Protein AF-A0A391NC69-F1 (afdb_monomer)

Sequence (209 aa):
MIPIVVVLAIPMGILKARRAQKSRLLFTGEEQALLAKAQRAINMENNGLLTPDRDLLEVARCIEDARCDYQIIKSRERFDASFAEFLIPKIQACHVMDWGNVVSYFELSRFLSSQSHCEPPGVQDLVRALQNYIAGYKDENGFYPKNVMLDHNVHMMFAHAGIYRNGSGYFGETQIIPVANIEGGVTWKAVDPAPASKKFDDFDDDIPF

Foldseek 3Di:
DDDDDPPPPPPVVVVVVVVVVVLVVQADPLLVVLLVLLVVLCVLCVVVPDNRDPQSPQLSVLSVVLSVVSVVDVVPDDDPDHSLVSRPVSNVPTPHDDPVCNCVSSVNVVSVVPPPPVPPQQLVSVLVVVLVVQVVCCVVPVDGQQEKEAEQVNVVNCVVVCVVPDVNCSVPNYHYDYDNADPPRDRMDRDDPDPPPPPPDPDDPPDDD

Solvent-accessible surface area (backbone atoms only — not comparable to full-atom values): 12713 Å² total; per-residue (Å²): 139,80,87,82,79,82,78,79,77,75,56,69,66,58,57,52,50,52,50,55,53,55,54,57,73,71,44,55,77,67,54,50,51,42,53,54,50,24,53,48,38,51,46,31,54,76,64,71,82,46,84,53,56,68,48,50,38,54,49,19,51,50,52,53,52,45,51,54,51,51,56,54,45,57,72,76,44,96,62,86,72,52,68,60,73,65,38,52,67,56,54,72,70,51,93,60,87,57,60,68,60,43,36,61,75,62,46,43,59,63,60,63,64,63,48,68,82,74,64,75,72,48,71,68,51,52,51,50,52,51,42,50,48,46,51,50,46,20,74,75,68,76,46,70,52,60,32,29,39,29,29,38,68,61,46,50,51,38,56,74,73,42,56,73,53,85,81,48,57,76,59,62,86,37,42,78,41,71,32,92,74,45,91,88,79,47,65,60,46,71,51,74,77,74,75,74,75,75,73,73,76,84,75,84,78,86,74,90,130

Radius of gyration: 26.71 Å; Cα contacts (8 Å, |Δi|>4): 168; chains: 1; bounding box: 81×80×62 Å

Structure (mmCIF, N/CA/C/O backbone):
data_AF-A0A391NC69-F1
#
_entry.id   AF-A0A391NC69-F1
#
loop_
_atom_site.group_PDB
_atom_site.id
_atom_site.type_symbol
_atom_site.label_atom_id
_atom_site.label_alt_id
_atom_site.label_comp_id
_atom_site.label_asym_id
_atom_site.label_entity_id
_atom_site.label_seq_id
_atom_site.pdbx_PDB_ins_code
_atom_site.Cartn_x
_atom_site.Cartn_y
_atom_site.Cartn_z
_atom_site.occupancy
_atom_site.B_iso_or_equiv
_atom_site.auth_seq_id
_atom_site.auth_comp_id
_atom_site.auth_asym_id
_atom_site.auth_atom_id
_atom_site.pdbx_PDB_model_num
ATOM 1 N N . MET A 1 1 ? -44.327 -8.462 44.147 1.00 37.50 1 MET A N 1
ATOM 2 C CA . MET A 1 1 ? -43.196 -7.877 43.393 1.00 37.50 1 MET A CA 1
ATOM 3 C C . MET A 1 1 ? -43.158 -8.544 42.031 1.00 37.50 1 MET A C 1
ATOM 5 O O . MET A 1 1 ? -42.961 -9.747 41.977 1.00 37.50 1 MET A O 1
ATOM 9 N N . ILE A 1 2 ? -43.436 -7.798 40.963 1.00 35.94 2 ILE A N 1
ATOM 10 C CA . ILE A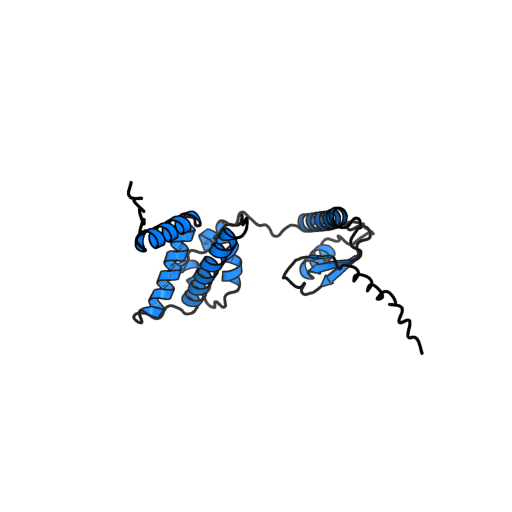 1 2 ? -43.372 -8.289 39.579 1.00 35.94 2 ILE A CA 1
ATOM 11 C C . ILE A 1 2 ? -42.033 -7.796 39.016 1.00 35.94 2 ILE A C 1
ATOM 13 O O . ILE A 1 2 ? -41.785 -6.591 39.099 1.00 35.94 2 ILE A O 1
ATOM 17 N N . PRO A 1 3 ? -41.146 -8.664 38.499 1.00 41.81 3 PRO A N 1
ATOM 18 C CA . PRO A 1 3 ? -39.903 -8.200 37.906 1.00 41.81 3 PRO A CA 1
ATOM 19 C C . PRO A 1 3 ? -40.224 -7.545 36.559 1.00 41.81 3 PRO A C 1
ATOM 21 O O . PRO A 1 3 ? -40.703 -8.192 35.630 1.00 41.81 3 PRO A O 1
ATOM 24 N N . ILE A 1 4 ? -39.990 -6.238 36.465 1.00 40.84 4 ILE A N 1
ATOM 25 C CA . ILE A 1 4 ? -40.085 -5.492 35.210 1.00 40.84 4 ILE A CA 1
ATOM 26 C C . ILE A 1 4 ? -38.813 -5.797 34.415 1.00 40.84 4 ILE A C 1
ATOM 28 O O . ILE A 1 4 ? -37.742 -5.267 34.706 1.00 40.84 4 ILE A O 1
ATOM 32 N N . VAL A 1 5 ? -38.923 -6.673 33.418 1.00 38.62 5 VAL A N 1
ATOM 33 C CA . VAL A 1 5 ? -37.860 -6.916 32.437 1.00 38.62 5 VAL A CA 1
ATOM 34 C C . VAL A 1 5 ? -38.004 -5.871 31.333 1.00 38.62 5 VAL A C 1
ATOM 36 O O . VAL A 1 5 ? -38.876 -5.969 30.472 1.00 38.62 5 VAL A O 1
ATOM 39 N N . VAL A 1 6 ? -37.161 -4.838 31.371 1.00 41.28 6 VAL A N 1
ATOM 40 C CA . VAL A 1 6 ? -37.078 -3.829 30.307 1.00 41.28 6 VAL A CA 1
ATOM 41 C C . VAL A 1 6 ? -36.260 -4.413 29.155 1.00 41.28 6 VAL A C 1
ATOM 43 O O . VAL A 1 6 ? -35.033 -4.335 29.141 1.00 41.28 6 VAL A O 1
ATOM 46 N N . VAL A 1 7 ? -36.934 -5.021 28.179 1.00 41.72 7 VAL A N 1
ATOM 47 C CA . VAL A 1 7 ? -36.307 -5.405 26.907 1.00 41.72 7 VAL A CA 1
ATOM 48 C C . VAL A 1 7 ? -36.123 -4.136 26.072 1.00 41.72 7 VAL A C 1
ATOM 50 O O . VAL A 1 7 ? -37.039 -3.677 25.393 1.00 41.72 7 VAL A O 1
ATOM 53 N N . LEU A 1 8 ? -34.933 -3.537 26.144 1.00 40.88 8 LEU A N 1
ATOM 54 C CA . LEU A 1 8 ? -34.510 -2.451 25.258 1.00 40.88 8 LEU A CA 1
ATOM 55 C C . LEU A 1 8 ? -34.332 -3.006 23.839 1.00 40.88 8 LEU A C 1
ATOM 57 O O . LEU A 1 8 ? -33.251 -3.445 23.449 1.00 40.88 8 LEU A O 1
ATOM 61 N N . ALA A 1 9 ? -35.408 -2.989 23.054 1.00 43.00 9 ALA A N 1
ATOM 62 C CA . ALA A 1 9 ? -35.341 -3.197 21.616 1.00 43.00 9 ALA A CA 1
ATOM 63 C C . ALA A 1 9 ? -34.591 -2.010 20.992 1.00 43.00 9 ALA A C 1
ATOM 65 O O . ALA A 1 9 ? -35.182 -0.975 20.696 1.00 43.00 9 ALA A O 1
ATOM 66 N N . ILE A 1 10 ? -33.268 -2.130 20.841 1.00 44.34 10 ILE A N 1
ATOM 67 C CA . ILE A 1 10 ? -32.466 -1.141 20.117 1.00 44.34 10 ILE A CA 1
ATOM 68 C C . ILE A 1 10 ? -32.931 -1.189 18.655 1.00 44.34 10 ILE A C 1
ATOM 70 O O . ILE A 1 10 ? -32.721 -2.211 17.995 1.00 44.34 10 ILE A O 1
ATOM 74 N N . PRO A 1 11 ? -33.549 -0.124 18.114 1.00 37.91 11 PRO A N 1
ATOM 75 C CA . PRO A 1 11 ? -33.978 -0.109 16.725 1.00 37.91 11 PRO A CA 1
ATOM 76 C C . PRO A 1 11 ? -32.765 -0.360 15.828 1.00 37.91 11 PRO A C 1
ATOM 78 O O . PRO A 1 11 ? -31.729 0.291 15.984 1.00 37.91 11 PRO A O 1
ATOM 81 N N . MET A 1 12 ? -32.882 -1.273 14.861 1.00 42.41 12 MET A N 1
ATOM 82 C CA . MET A 1 12 ? -31.804 -1.617 13.918 1.00 42.41 12 MET A CA 1
ATOM 83 C C . MET A 1 12 ? -31.187 -0.392 13.210 1.00 42.41 12 MET A C 1
ATOM 85 O O . MET A 1 12 ? -30.016 -0.424 12.826 1.00 42.41 12 MET A O 1
ATOM 89 N N . GLY A 1 13 ? -31.932 0.715 13.102 1.00 34.53 13 GLY A N 1
ATOM 90 C CA . GLY A 1 13 ? -31.430 2.005 12.621 1.00 34.53 13 GLY A CA 1
ATOM 91 C C . GLY A 1 13 ? -30.326 2.620 13.494 1.00 34.53 13 GLY A C 1
ATOM 92 O O . GLY A 1 13 ? -29.353 3.140 12.955 1.00 34.53 13 GLY A O 1
ATOM 93 N N . ILE A 1 14 ? -30.402 2.492 14.825 1.00 37.28 14 ILE A N 1
ATOM 94 C CA . ILE A 1 14 ? -29.378 3.003 15.757 1.00 37.28 14 ILE A CA 1
ATOM 95 C C . ILE A 1 14 ? -28.085 2.185 15.644 1.00 37.28 14 ILE A C 1
ATOM 97 O O . ILE A 1 14 ? -26.991 2.744 15.715 1.00 37.28 14 ILE A O 1
ATOM 101 N N . LEU A 1 15 ? -28.187 0.874 15.403 1.00 35.5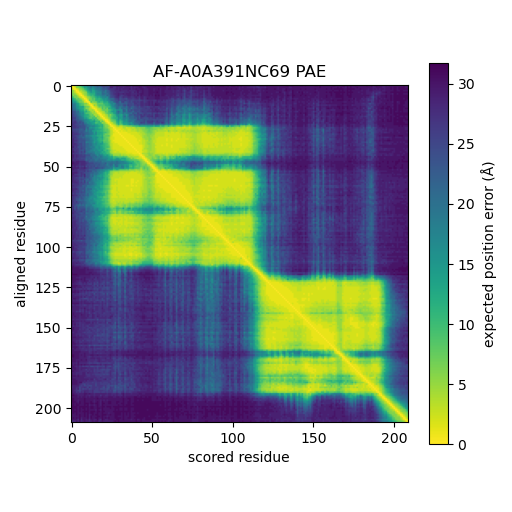0 15 LEU A N 1
ATOM 102 C CA . LEU A 1 15 ? -27.022 0.015 15.166 1.00 35.50 15 LEU A CA 1
ATOM 103 C C . LEU A 1 15 ? -26.314 0.366 13.848 1.00 35.50 15 LEU A C 1
ATOM 105 O O . LEU A 1 15 ? -25.089 0.492 13.843 1.00 35.50 15 LEU A O 1
ATOM 109 N N . LYS A 1 16 ? -27.059 0.601 12.755 1.00 38.2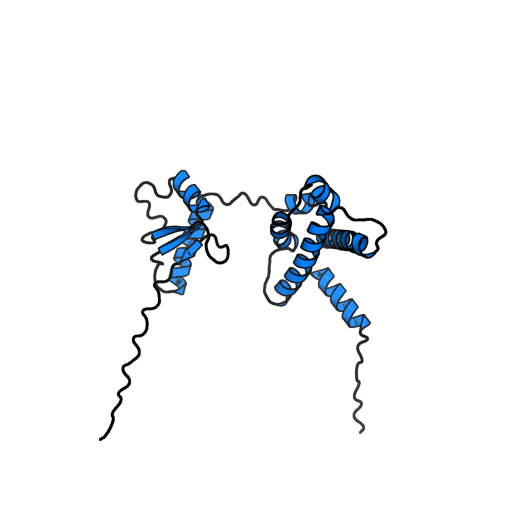2 16 LYS A N 1
ATOM 110 C CA . LYS A 1 16 ? -26.482 1.071 11.479 1.00 38.22 16 LYS A CA 1
ATOM 111 C C . LYS A 1 16 ? -25.858 2.466 11.606 1.00 38.22 16 LYS A C 1
ATOM 113 O O . LYS A 1 16 ? -24.740 2.667 11.136 1.00 38.22 16 LYS A O 1
ATOM 118 N N . ALA A 1 17 ? -26.525 3.390 12.300 1.00 34.03 17 ALA A N 1
ATOM 119 C CA . ALA A 1 17 ? -26.016 4.740 12.537 1.00 34.03 17 ALA A CA 1
ATOM 120 C C . ALA A 1 17 ? -24.736 4.737 13.388 1.00 34.03 17 ALA A C 1
ATOM 122 O O . ALA A 1 17 ? -23.766 5.389 13.017 1.00 34.03 17 ALA A O 1
ATOM 123 N N . ARG A 1 18 ? -24.671 3.933 14.461 1.00 40.91 18 ARG A N 1
ATOM 124 C CA . ARG A 1 18 ? -23.449 3.775 15.274 1.00 40.91 18 ARG A CA 1
ATOM 125 C C . ARG A 1 18 ? -22.300 3.130 14.501 1.00 40.91 18 ARG A C 1
ATOM 127 O O . ARG A 1 18 ? -21.151 3.498 14.730 1.00 40.91 18 ARG A O 1
ATOM 134 N N . ARG A 1 19 ? -22.585 2.205 13.577 1.00 45.72 19 ARG A N 1
ATOM 135 C CA . ARG A 1 19 ? -21.567 1.605 12.694 1.00 45.72 19 ARG A CA 1
ATOM 136 C C . ARG A 1 19 ? -20.993 2.644 11.725 1.00 45.72 19 ARG A C 1
ATOM 138 O O . ARG A 1 19 ? -19.777 2.730 11.606 1.00 45.72 19 ARG A O 1
ATOM 145 N N . ALA A 1 20 ? -21.850 3.484 11.138 1.00 46.25 20 ALA A N 1
ATOM 146 C CA . ALA A 1 20 ? -21.448 4.599 10.275 1.00 46.25 20 ALA A CA 1
ATOM 147 C C . ALA A 1 20 ? -20.707 5.722 11.036 1.00 46.25 20 ALA A C 1
ATOM 149 O O . ALA A 1 20 ? -19.805 6.363 10.500 1.00 46.25 20 ALA A O 1
ATOM 150 N N . GLN A 1 21 ? -21.056 5.958 12.306 1.00 42.06 21 GLN A N 1
ATOM 151 C CA . GLN A 1 21 ? -20.375 6.934 13.165 1.00 42.06 21 GLN A CA 1
ATOM 152 C C . GLN A 1 21 ? -19.002 6.431 13.633 1.00 42.06 21 GLN A C 1
ATOM 154 O O . GLN A 1 21 ? -18.046 7.200 13.628 1.00 42.06 21 GLN A O 1
ATOM 159 N N . LYS A 1 22 ? -18.871 5.138 13.972 1.00 42.22 22 LYS A N 1
ATOM 160 C CA . LYS A 1 22 ? -17.568 4.514 14.264 1.00 42.22 22 LYS A CA 1
ATOM 161 C C . LYS A 1 22 ? -16.676 4.416 13.027 1.00 42.22 22 LYS A C 1
ATOM 163 O O . LYS A 1 22 ? -15.478 4.615 13.160 1.00 42.22 22 LYS A O 1
ATOM 168 N N . SER A 1 23 ? -17.227 4.176 11.834 1.00 40.59 23 SER A N 1
ATOM 169 C CA . SER A 1 23 ? -16.432 4.200 10.598 1.00 40.59 23 SER A CA 1
ATOM 170 C C . SER A 1 23 ? -15.976 5.611 10.219 1.00 40.59 23 SER A C 1
ATOM 172 O O . SER A 1 23 ? -14.881 5.762 9.698 1.00 40.59 23 SER A O 1
ATOM 174 N N . ARG A 1 24 ? -16.759 6.654 10.535 1.00 49.25 24 ARG A N 1
ATOM 175 C CA . ARG A 1 24 ? -16.335 8.062 10.395 1.00 49.25 24 ARG A CA 1
ATOM 176 C C . ARG A 1 24 ? -15.188 8.461 11.330 1.00 49.25 24 ARG A C 1
ATOM 178 O O . ARG A 1 24 ? -14.513 9.439 11.048 1.00 49.25 24 ARG A O 1
ATOM 185 N N . LEU A 1 25 ? -14.962 7.728 12.420 1.00 56.88 25 LEU A N 1
ATOM 186 C CA . LEU A 1 25 ? -13.829 7.950 13.329 1.00 56.88 25 LEU A CA 1
ATOM 187 C C . LEU A 1 25 ? -12.541 7.248 12.868 1.00 56.88 25 LEU A C 1
ATOM 189 O O . LEU A 1 25 ? -11.488 7.500 13.441 1.00 56.88 25 LEU A O 1
ATOM 193 N N . LEU A 1 26 ? -12.619 6.363 11.867 1.00 69.94 26 LEU A N 1
ATOM 194 C CA . LEU A 1 26 ? -11.468 5.608 11.357 1.00 69.94 26 LEU A CA 1
ATOM 195 C C . LEU A 1 26 ? -10.742 6.303 10.203 1.00 69.94 26 LEU A C 1
ATOM 197 O O . LEU A 1 26 ? -9.616 5.916 9.906 1.00 69.94 26 LEU A O 1
ATOM 201 N N . PHE A 1 27 ? -11.387 7.283 9.567 1.00 79.44 27 PHE A N 1
ATOM 202 C CA . PHE A 1 27 ? -10.905 7.926 8.348 1.00 79.44 27 PHE A CA 1
ATOM 203 C C . PHE A 1 27 ? -10.895 9.445 8.489 1.00 79.44 27 PHE A C 1
ATOM 205 O O . PHE A 1 27 ? -11.857 10.025 9.010 1.00 79.44 27 PHE A O 1
ATOM 212 N N . THR A 1 28 ? -9.850 10.085 7.972 1.00 83.44 28 THR A N 1
ATOM 213 C CA . THR A 1 28 ? -9.747 11.547 7.878 1.00 83.44 28 THR A CA 1
ATOM 214 C C . THR A 1 28 ? -10.795 12.120 6.916 1.00 83.44 28 THR A C 1
ATOM 216 O O . THR A 1 28 ? -11.434 11.396 6.151 1.00 83.44 28 THR A O 1
ATOM 219 N N . GLY A 1 29 ? -10.992 13.443 6.929 1.00 81.19 29 GLY A N 1
ATOM 220 C CA . GLY A 1 29 ? -11.920 14.097 5.996 1.00 81.19 29 GLY A CA 1
ATOM 221 C C . GLY A 1 29 ? -11.561 13.857 4.523 1.00 81.19 29 GLY A C 1
ATOM 222 O O . GLY A 1 29 ? -12.453 13.671 3.697 1.00 81.19 29 GLY A O 1
ATOM 223 N N . GLU A 1 30 ? -10.267 13.796 4.208 1.00 83.94 30 GLU A N 1
ATOM 224 C CA . GLU A 1 30 ? -9.775 13.520 2.855 1.00 83.94 30 GLU A CA 1
ATOM 225 C C . GLU A 1 30 ? -10.022 12.063 2.454 1.00 83.94 30 GLU A C 1
ATOM 227 O O . GLU A 1 30 ? -10.548 11.797 1.373 1.00 83.94 30 GLU A O 1
ATOM 232 N N . GLU A 1 31 ? -9.746 11.115 3.350 1.00 86.50 31 GLU A N 1
ATOM 233 C CA . GLU A 1 31 ? -10.021 9.691 3.128 1.00 86.50 31 GLU A CA 1
ATOM 234 C C . GLU A 1 31 ? -11.527 9.434 2.951 1.00 86.50 31 GLU A C 1
ATOM 236 O O . GLU A 1 31 ? -11.938 8.673 2.078 1.00 86.50 31 GLU A O 1
ATOM 241 N N . GLN A 1 32 ? -12.385 10.126 3.706 1.00 85.94 32 GLN A N 1
ATOM 242 C CA . GLN A 1 32 ? -13.838 10.047 3.519 1.00 85.94 32 GLN A CA 1
ATOM 243 C C . GLN A 1 32 ? -14.284 10.585 2.154 1.00 85.94 32 GLN A C 1
ATOM 245 O O . GLN A 1 32 ? -15.199 10.023 1.546 1.00 85.94 32 GLN A O 1
ATOM 250 N N . ALA A 1 33 ? -13.653 11.653 1.659 1.00 87.75 33 ALA A N 1
ATOM 251 C CA . ALA A 1 33 ? -13.931 12.183 0.328 1.00 87.75 33 ALA A CA 1
ATOM 252 C C . ALA A 1 33 ? -13.502 11.198 -0.773 1.00 87.75 33 ALA A C 1
ATOM 254 O O . ALA A 1 33 ? -14.246 11.003 -1.737 1.00 87.75 33 ALA A O 1
ATOM 255 N N . LEU A 1 34 ? -12.356 10.531 -0.601 1.00 89.81 34 LEU A N 1
ATOM 256 C CA . LEU A 1 34 ? -11.872 9.483 -1.503 1.00 89.81 34 LEU A CA 1
ATOM 257 C C . LEU A 1 34 ? -12.847 8.296 -1.569 1.00 89.81 34 LEU A C 1
ATOM 259 O O . LEU A 1 34 ? -13.266 7.901 -2.657 1.00 89.81 34 LEU A O 1
ATOM 263 N N . LEU A 1 35 ? -13.283 7.790 -0.411 1.00 89.38 35 LEU A N 1
ATOM 264 C CA . LEU A 1 35 ? -14.277 6.714 -0.322 1.00 89.38 35 LEU A CA 1
ATOM 265 C C . LEU A 1 35 ? -15.610 7.112 -0.974 1.00 89.38 35 LEU A C 1
ATOM 267 O O . LEU A 1 35 ? -16.217 6.335 -1.708 1.00 89.38 35 LEU A O 1
ATOM 271 N N . ALA A 1 36 ? -16.056 8.357 -0.777 1.00 87.00 36 ALA A N 1
ATOM 272 C CA . ALA A 1 36 ? -17.272 8.853 -1.416 1.00 87.00 36 ALA A CA 1
ATOM 273 C C . ALA A 1 36 ? -17.157 8.890 -2.952 1.00 87.00 36 ALA A C 1
ATOM 275 O O . ALA A 1 36 ? -18.144 8.620 -3.641 1.00 87.00 36 ALA A O 1
ATOM 276 N N . LYS A 1 37 ? -15.976 9.209 -3.499 1.00 88.62 37 LYS A N 1
ATOM 277 C CA . LYS A 1 37 ? -15.714 9.157 -4.947 1.00 88.62 37 LYS A CA 1
ATOM 278 C C . LYS A 1 37 ? -15.704 7.721 -5.473 1.00 88.62 37 LYS A C 1
ATOM 280 O O . LYS A 1 37 ? -16.348 7.461 -6.487 1.00 88.62 37 LYS A O 1
ATOM 285 N N . ALA A 1 38 ? -15.063 6.791 -4.764 1.00 89.12 38 ALA A N 1
ATOM 286 C CA . ALA A 1 38 ? -15.060 5.370 -5.125 1.00 89.12 38 ALA A CA 1
ATOM 287 C C . ALA A 1 38 ? -16.484 4.797 -5.167 1.00 89.12 38 ALA A C 1
ATOM 289 O O . ALA A 1 38 ? -16.909 4.236 -6.178 1.00 89.12 38 ALA A O 1
ATOM 290 N N . GLN A 1 39 ? -17.282 5.057 -4.129 1.00 87.12 39 GLN A N 1
ATOM 291 C CA . GLN A 1 39 ? -18.670 4.607 -4.094 1.00 87.12 39 GLN A CA 1
ATOM 292 C C . GLN A 1 39 ? -19.520 5.231 -5.213 1.00 87.12 39 GLN A C 1
ATOM 294 O O . GLN A 1 39 ? -20.411 4.571 -5.745 1.00 87.12 39 GLN A O 1
ATOM 299 N N . ARG A 1 40 ? -19.261 6.488 -5.604 1.00 85.75 40 ARG A N 1
ATOM 300 C CA . ARG A 1 40 ? -19.933 7.108 -6.760 1.00 85.75 40 ARG A CA 1
ATOM 301 C C . ARG A 1 40 ? -19.586 6.394 -8.062 1.00 85.75 40 ARG A C 1
ATOM 303 O O . ARG A 1 40 ? -20.512 6.081 -8.802 1.00 85.75 40 ARG A O 1
ATOM 310 N N . ALA A 1 41 ? -18.310 6.108 -8.313 1.00 84.56 41 ALA A N 1
ATOM 311 C CA . ALA A 1 41 ? -17.873 5.397 -9.514 1.00 84.56 41 ALA A CA 1
ATOM 312 C C . ALA A 1 41 ? -18.495 3.990 -9.608 1.00 84.56 41 ALA A C 1
ATOM 314 O O . ALA A 1 41 ? -19.030 3.624 -10.652 1.00 84.56 41 ALA A O 1
ATOM 315 N N . ILE A 1 42 ? -18.546 3.249 -8.496 1.00 84.38 42 ILE A N 1
ATOM 316 C CA . ILE A 1 42 ? -19.226 1.941 -8.425 1.00 84.38 42 ILE A CA 1
ATOM 317 C C . ILE A 1 42 ? -20.737 2.083 -8.660 1.00 84.38 42 ILE A C 1
ATOM 319 O O . ILE A 1 42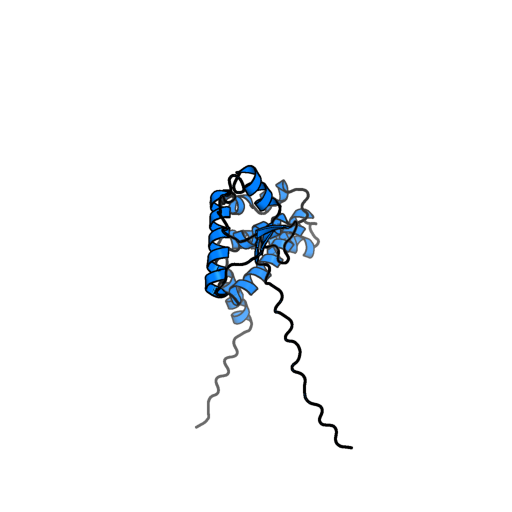 ? -21.351 1.292 -9.370 1.00 84.38 42 ILE A O 1
ATOM 323 N N . ASN A 1 43 ? -21.369 3.111 -8.095 1.00 82.38 43 ASN A N 1
ATOM 324 C CA . ASN A 1 43 ? -22.804 3.326 -8.284 1.00 82.38 43 ASN A CA 1
ATOM 325 C C . ASN A 1 43 ? -23.162 3.741 -9.721 1.00 82.38 43 ASN A C 1
ATOM 327 O O . ASN A 1 43 ? -24.297 3.519 -10.137 1.00 82.38 43 ASN A O 1
ATOM 331 N N . MET A 1 44 ? -22.230 4.324 -10.484 1.00 78.38 44 MET A N 1
ATOM 332 C CA . MET A 1 44 ? -22.441 4.614 -11.908 1.00 78.38 44 MET A CA 1
ATOM 333 C C . MET A 1 44 ? -22.580 3.325 -12.726 1.00 78.38 44 MET A C 1
ATOM 335 O O . MET A 1 44 ? -23.478 3.251 -13.561 1.00 78.38 44 MET A O 1
ATOM 339 N N . GLU A 1 45 ? -21.796 2.288 -12.408 1.00 72.62 45 GLU A N 1
ATOM 340 C CA . GLU A 1 45 ? -21.961 0.946 -12.988 1.00 72.62 45 GLU A CA 1
ATOM 341 C C . GLU A 1 45 ? -23.342 0.361 -12.649 1.00 72.62 45 GLU A C 1
ATOM 343 O O . GLU A 1 45 ? -24.069 -0.086 -13.535 1.00 72.62 45 GLU A O 1
ATOM 348 N N . ASN A 1 46 ? -23.744 0.433 -11.377 1.00 65.44 46 ASN A N 1
ATOM 349 C CA . ASN A 1 46 ? -24.989 -0.182 -10.901 1.00 65.44 46 ASN A CA 1
ATOM 350 C C . ASN A 1 46 ? -26.265 0.508 -11.410 1.00 65.44 46 ASN A C 1
ATOM 352 O O . ASN A 1 46 ? -27.311 -0.130 -11.514 1.00 65.44 46 ASN A O 1
ATOM 356 N N . ASN A 1 47 ? -26.197 1.807 -11.717 1.00 67.00 47 ASN A N 1
ATOM 357 C CA . ASN A 1 47 ? -27.358 2.582 -12.158 1.00 67.00 47 ASN A CA 1
ATOM 358 C C . ASN A 1 47 ? -27.560 2.563 -13.683 1.00 67.00 47 ASN A C 1
ATOM 360 O O . ASN A 1 47 ? -28.560 3.104 -14.152 1.00 67.00 47 ASN A O 1
ATOM 364 N N . GLY A 1 48 ? -26.635 1.983 -14.462 1.00 57.84 48 GLY A N 1
ATOM 365 C CA . GLY A 1 48 ? -26.785 1.732 -15.906 1.00 57.84 48 GLY A CA 1
ATOM 366 C C . GLY A 1 48 ? -26.934 2.967 -16.811 1.00 57.84 48 GLY A C 1
ATOM 367 O O . GLY A 1 48 ? -27.118 2.820 -18.015 1.00 57.84 48 GLY A O 1
ATOM 368 N N . LEU A 1 49 ? -26.870 4.179 -16.253 1.00 55.75 49 LEU A N 1
ATOM 369 C CA . LEU A 1 49 ? -27.077 5.444 -16.971 1.00 55.75 49 LEU A CA 1
ATOM 370 C C . LEU A 1 49 ? -25.798 5.966 -17.642 1.00 55.75 49 LEU A C 1
ATOM 372 O O . LEU A 1 49 ? -25.883 6.693 -18.627 1.00 55.75 49 LEU A O 1
ATOM 376 N N . LEU A 1 50 ? -24.627 5.612 -17.105 1.00 60.97 50 LEU A N 1
ATOM 377 C CA . LEU A 1 50 ? -23.308 6.000 -17.604 1.00 60.97 50 LEU A CA 1
ATOM 378 C C . LEU A 1 50 ? -22.322 4.878 -17.278 1.00 60.97 50 LEU A C 1
ATOM 380 O O . LEU A 1 50 ? -22.168 4.530 -16.109 1.00 60.97 50 LEU A O 1
ATOM 384 N N . THR A 1 51 ? -21.640 4.329 -18.281 1.00 58.62 51 THR A N 1
ATOM 385 C CA . THR A 1 51 ? -20.562 3.361 -18.057 1.00 58.62 51 THR A CA 1
ATOM 386 C C . THR A 1 51 ? -19.365 4.105 -17.462 1.00 58.62 51 THR A C 1
ATOM 388 O O . THR A 1 51 ? -18.850 5.013 -18.123 1.00 58.62 51 THR A O 1
ATOM 391 N N . PRO A 1 52 ? -18.928 3.796 -16.228 1.00 67.00 52 PRO A N 1
ATOM 392 C CA . PRO A 1 52 ? -17.702 4.379 -15.712 1.00 67.00 52 PRO A CA 1
ATOM 393 C C . PRO A 1 52 ? -16.520 3.905 -16.561 1.00 67.00 52 PRO A C 1
ATOM 395 O O . PRO A 1 52 ? -16.529 2.795 -17.097 1.00 67.00 52 PRO A O 1
ATOM 398 N N . ASP A 1 53 ? -15.509 4.763 -16.677 1.00 80.00 53 ASP A N 1
ATOM 399 C CA . ASP A 1 53 ? -14.214 4.377 -17.224 1.00 80.00 53 ASP A CA 1
ATOM 400 C C . ASP A 1 53 ? -13.730 3.109 -16.500 1.00 80.00 53 ASP A C 1
ATOM 402 O O . ASP A 1 53 ? -13.821 3.014 -15.270 1.00 80.00 53 ASP A O 1
ATOM 406 N N . ARG A 1 54 ? -13.269 2.121 -17.274 1.00 85.31 54 ARG A N 1
ATOM 407 C CA . ARG A 1 54 ? -12.825 0.821 -16.766 1.00 85.31 54 ARG A CA 1
ATOM 408 C C . ARG A 1 54 ? -11.780 0.989 -15.664 1.00 85.31 54 ARG A C 1
ATOM 410 O O . ARG A 1 54 ? -11.874 0.308 -14.644 1.00 85.31 54 ARG A O 1
ATOM 417 N N . ASP A 1 55 ? -10.844 1.911 -15.849 1.00 83.81 55 ASP A N 1
ATOM 418 C CA . ASP A 1 55 ? -9.734 2.121 -14.925 1.00 83.81 55 ASP A CA 1
ATOM 419 C C . ASP A 1 55 ? -10.214 2.808 -13.641 1.00 83.81 55 ASP A C 1
ATOM 421 O O . ASP A 1 55 ? -9.793 2.458 -12.536 1.00 83.81 55 ASP A O 1
ATOM 425 N N . LEU A 1 56 ? -11.174 3.734 -13.759 1.00 88.44 56 LEU A N 1
ATOM 426 C CA . LEU A 1 56 ? -11.817 4.348 -12.595 1.00 88.44 56 LEU A CA 1
ATOM 427 C C . LEU A 1 56 ? -12.610 3.323 -11.787 1.00 88.44 56 LEU A C 1
ATOM 429 O O . LEU A 1 56 ? -12.597 3.374 -10.556 1.00 88.44 56 LEU A O 1
ATOM 433 N N . LEU A 1 57 ? -13.297 2.402 -12.460 1.00 88.69 57 LEU A N 1
ATOM 434 C CA . LEU A 1 57 ? -14.068 1.356 -11.800 1.00 88.69 57 LEU A CA 1
ATOM 435 C C . LEU A 1 57 ? -13.160 0.338 -11.101 1.00 88.69 57 LEU A C 1
ATOM 437 O O . LEU A 1 57 ? -13.451 -0.068 -9.975 1.00 88.69 57 LEU A O 1
ATOM 441 N N . GLU A 1 58 ? -12.060 -0.049 -11.744 1.00 87.81 58 GLU A N 1
ATOM 442 C CA . GLU A 1 58 ? -11.076 -0.962 -11.167 1.00 87.81 58 GLU A CA 1
ATOM 443 C C . GLU A 1 58 ? -10.465 -0.385 -9.885 1.00 87.81 58 GLU A C 1
ATOM 445 O O . GLU A 1 58 ? -10.478 -1.033 -8.834 1.00 87.81 58 GLU A O 1
ATOM 450 N N . VAL A 1 59 ? -10.038 0.879 -9.928 1.00 88.38 59 VAL A N 1
ATOM 451 C CA . VAL A 1 59 ? -9.494 1.565 -8.750 1.00 88.38 59 VAL A CA 1
ATOM 452 C C . VAL A 1 59 ? -10.570 1.805 -7.692 1.00 88.38 59 VAL A C 1
ATOM 454 O O . VAL A 1 59 ? -10.301 1.640 -6.504 1.00 88.38 59 VAL A O 1
ATOM 457 N N . ALA A 1 60 ? -11.808 2.124 -8.080 1.00 89.44 60 ALA A N 1
ATOM 458 C CA . ALA A 1 60 ? -12.905 2.284 -7.128 1.00 89.44 60 ALA A CA 1
ATOM 459 C C . ALA A 1 60 ? -13.185 0.998 -6.338 1.00 89.44 60 ALA A C 1
ATOM 461 O O . ALA A 1 60 ? -13.374 1.056 -5.121 1.00 89.44 60 ALA A O 1
ATOM 462 N N . ARG A 1 61 ? -13.179 -0.160 -7.012 1.00 88.00 61 ARG A N 1
ATOM 463 C CA . ARG A 1 61 ? -13.327 -1.469 -6.359 1.00 88.00 61 ARG A CA 1
ATOM 464 C C . ARG A 1 61 ? -12.158 -1.754 -5.422 1.00 88.00 61 ARG A C 1
ATOM 466 O O . ARG A 1 61 ? -12.394 -2.099 -4.270 1.00 88.00 61 ARG A O 1
ATOM 473 N N . CYS A 1 62 ? -10.926 -1.495 -5.864 1.00 89.31 62 CYS A N 1
ATOM 474 C CA . CYS A 1 62 ? -9.741 -1.619 -5.014 1.00 89.31 62 CYS A CA 1
ATOM 475 C C . CYS A 1 62 ? -9.843 -0.770 -3.735 1.00 89.31 62 CYS A C 1
ATOM 477 O O . CYS A 1 62 ? -9.548 -1.255 -2.642 1.00 89.31 62 CYS A O 1
ATOM 479 N N . ILE A 1 63 ? -10.312 0.477 -3.850 1.00 90.69 63 ILE A N 1
ATOM 480 C CA . ILE A 1 63 ? -10.514 1.378 -2.707 1.00 90.69 63 ILE A CA 1
ATOM 481 C C . ILE A 1 63 ? -11.558 0.819 -1.729 1.00 90.69 63 ILE A C 1
ATOM 483 O O . ILE A 1 63 ? -11.340 0.860 -0.516 1.00 90.69 63 ILE A O 1
ATOM 487 N N . GLU A 1 64 ? -12.682 0.292 -2.220 1.00 87.69 64 GLU A N 1
ATOM 488 C CA . GLU A 1 64 ? -13.729 -0.282 -1.362 1.00 87.69 64 GLU A CA 1
ATOM 489 C C . GLU A 1 64 ? -13.311 -1.600 -0.696 1.00 87.69 64 GLU A C 1
ATOM 491 O O . GLU A 1 64 ? -13.599 -1.809 0.491 1.00 87.69 64 GLU A O 1
ATOM 496 N N . ASP A 1 65 ? -12.579 -2.454 -1.407 1.00 84.62 65 ASP A N 1
ATOM 497 C CA . ASP A 1 65 ? -12.017 -3.685 -0.847 1.00 84.62 65 ASP A CA 1
ATOM 498 C C . ASP A 1 65 ? -10.992 -3.350 0.244 1.00 84.62 65 ASP A C 1
ATOM 500 O O . ASP A 1 65 ? -11.085 -3.838 1.375 1.00 84.62 65 ASP A O 1
ATOM 504 N N . ALA A 1 66 ? -10.088 -2.405 -0.033 1.00 85.38 66 ALA A N 1
ATOM 505 C CA . ALA A 1 66 ? -9.136 -1.901 0.951 1.00 85.38 66 ALA A CA 1
ATOM 506 C C . ALA A 1 66 ? -9.839 -1.264 2.161 1.00 85.38 66 ALA A C 1
ATOM 508 O O . ALA A 1 66 ? -9.392 -1.442 3.295 1.00 85.38 66 ALA A O 1
ATOM 509 N N . ARG A 1 67 ? -10.957 -0.550 1.968 1.00 87.56 67 ARG A N 1
ATOM 510 C CA . ARG A 1 67 ? -11.753 -0.007 3.081 1.00 87.56 67 ARG A CA 1
ATOM 511 C C . ARG A 1 67 ? -12.251 -1.125 3.994 1.00 87.56 67 ARG A C 1
ATOM 513 O O . ARG A 1 67 ? -12.211 -0.973 5.218 1.00 87.56 67 ARG A O 1
ATOM 520 N N . CYS A 1 68 ? -12.755 -2.215 3.417 1.00 79.81 68 CYS A N 1
ATOM 521 C CA . CYS A 1 68 ? -13.251 -3.360 4.176 1.00 79.81 68 CYS A CA 1
ATOM 522 C C . CYS A 1 68 ? -12.116 -4.043 4.948 1.00 79.81 68 CYS A C 1
ATOM 524 O O . CYS A 1 68 ? -12.248 -4.235 6.160 1.00 79.81 68 CYS A O 1
ATOM 526 N N . ASP A 1 69 ? -10.989 -4.314 4.286 1.00 79.69 69 ASP A N 1
ATOM 527 C CA . ASP A 1 69 ? -9.802 -4.910 4.909 1.00 79.69 69 ASP A CA 1
ATOM 528 C C . ASP A 1 69 ? -9.284 -4.054 6.069 1.00 79.69 69 ASP A C 1
ATOM 530 O O . ASP A 1 69 ? -9.100 -4.544 7.185 1.00 79.69 69 ASP A O 1
ATOM 534 N N . TYR A 1 70 ? -9.110 -2.751 5.836 1.00 79.00 70 TYR A N 1
ATOM 535 C CA . TYR A 1 70 ? -8.590 -1.818 6.831 1.00 79.00 70 TYR A CA 1
ATOM 536 C C . TYR A 1 70 ? -9.480 -1.760 8.078 1.00 79.00 70 TYR A C 1
ATOM 538 O O . TYR A 1 70 ? -8.984 -1.772 9.206 1.00 79.00 70 TYR A O 1
ATOM 546 N N . GLN A 1 71 ? -10.807 -1.760 7.903 1.00 76.81 71 GLN A N 1
ATOM 547 C CA . GLN A 1 71 ? -11.754 -1.808 9.022 1.00 76.81 71 GLN A CA 1
ATOM 548 C C . GLN A 1 71 ? -11.660 -3.115 9.815 1.00 76.81 71 GLN A C 1
ATOM 550 O O . GLN A 1 71 ? -11.792 -3.090 11.041 1.00 76.81 71 GLN A O 1
ATOM 555 N N . ILE A 1 72 ? -11.437 -4.245 9.137 1.00 74.75 72 ILE A N 1
ATOM 556 C CA . ILE A 1 72 ? -11.261 -5.547 9.788 1.00 74.75 72 ILE A CA 1
ATOM 557 C C . ILE A 1 72 ? -9.962 -5.546 10.598 1.00 74.75 72 ILE A C 1
ATOM 559 O O . ILE A 1 72 ? -10.002 -5.872 11.786 1.00 74.75 72 ILE A O 1
ATOM 563 N N . ILE A 1 73 ? -8.848 -5.114 10.006 1.00 72.81 73 ILE A N 1
ATOM 564 C CA . ILE A 1 73 ? -7.526 -5.077 10.650 1.00 72.81 73 ILE A CA 1
ATOM 565 C C . ILE A 1 73 ? -7.543 -4.156 11.879 1.00 72.81 73 ILE A C 1
ATOM 567 O O . ILE A 1 73 ? -7.274 -4.619 12.987 1.00 72.81 73 ILE A O 1
ATOM 571 N N . LYS A 1 74 ? -7.994 -2.898 11.737 1.00 72.94 74 LYS A N 1
ATOM 572 C CA . LYS A 1 74 ? -8.151 -1.945 12.862 1.00 72.94 74 LYS A CA 1
ATOM 573 C C . LYS A 1 74 ? -9.032 -2.469 13.999 1.00 72.94 74 LYS A C 1
ATOM 575 O O . LYS A 1 74 ? -8.918 -1.992 15.125 1.00 72.94 74 LYS A O 1
ATOM 580 N N . SER A 1 75 ? -9.963 -3.382 13.711 1.00 70.25 75 SER A N 1
ATOM 581 C CA . SER A 1 75 ? -10.863 -3.954 14.722 1.00 70.25 75 SER A CA 1
ATOM 582 C C . SER A 1 75 ? -10.265 -5.129 15.496 1.00 70.25 75 SER A C 1
ATOM 584 O O . SER A 1 75 ? -10.792 -5.472 16.555 1.00 70.25 75 SER A O 1
ATOM 586 N N . ARG A 1 76 ? -9.202 -5.750 14.971 1.00 65.69 76 ARG A N 1
ATOM 587 C CA . ARG A 1 76 ? -8.581 -6.960 15.528 1.00 65.69 76 ARG A CA 1
ATOM 588 C C . ARG A 1 76 ? -7.213 -6.688 16.135 1.00 65.69 76 ARG A C 1
ATOM 590 O O . ARG A 1 76 ? -6.860 -7.323 17.122 1.00 65.69 76 ARG A O 1
ATOM 597 N N . GLU A 1 77 ? -6.471 -5.745 15.567 1.00 71.50 77 GLU A N 1
ATOM 598 C CA . GLU A 1 77 ? -5.063 -5.522 15.876 1.00 71.50 77 GLU A CA 1
ATOM 599 C C . GLU A 1 77 ? -4.758 -4.039 16.084 1.00 71.50 77 GLU A C 1
ATOM 601 O O . GLU A 1 77 ? -5.487 -3.144 15.639 1.00 71.50 77 GLU A O 1
ATOM 606 N N . ARG A 1 78 ? -3.645 -3.770 16.774 1.00 62.44 78 ARG A N 1
ATOM 607 C CA . ARG A 1 78 ? -3.116 -2.416 16.914 1.00 62.44 78 ARG A CA 1
ATOM 608 C C . ARG A 1 78 ? -2.429 -2.041 15.600 1.00 62.44 78 ARG A C 1
ATOM 610 O O . ARG A 1 78 ? -1.268 -2.359 15.385 1.00 62.44 78 ARG A O 1
ATOM 617 N N . PHE A 1 79 ? -3.206 -1.437 14.707 1.00 71.06 79 PHE A N 1
ATOM 618 C CA . PHE A 1 79 ? -2.759 -1.002 13.388 1.00 71.06 79 PHE A CA 1
ATOM 619 C C . PHE A 1 79 ? -2.607 0.521 13.372 1.00 71.06 79 PHE A C 1
ATOM 621 O O . PHE A 1 79 ? -3.602 1.258 13.463 1.00 71.06 79 PHE A O 1
ATOM 628 N N . ASP A 1 80 ? -1.356 0.971 13.311 1.00 73.56 80 ASP A N 1
ATOM 629 C CA . ASP A 1 80 ? -0.987 2.382 13.457 1.00 73.56 80 ASP A CA 1
ATOM 630 C C . ASP A 1 80 ? -0.899 3.124 12.115 1.00 73.56 80 ASP A C 1
ATOM 632 O O . ASP A 1 80 ? -0.993 4.349 12.102 1.00 73.56 80 ASP A O 1
ATOM 636 N N . ALA A 1 81 ? -0.806 2.398 10.995 1.00 74.56 81 ALA A N 1
ATOM 637 C CA . ALA A 1 81 ? -0.812 2.997 9.664 1.00 74.56 81 ALA A CA 1
ATOM 638 C C . ALA A 1 81 ? -2.166 3.652 9.345 1.00 74.56 81 ALA A C 1
ATOM 640 O O . ALA A 1 81 ? -3.234 3.154 9.728 1.00 74.56 81 ALA A O 1
ATOM 641 N N . SER A 1 82 ? -2.108 4.771 8.628 1.00 82.12 82 SER A N 1
ATOM 642 C CA . SER A 1 82 ? -3.273 5.461 8.070 1.00 82.12 82 SER A CA 1
ATOM 643 C C . SER A 1 82 ? -3.929 4.646 6.950 1.00 82.12 82 SER A C 1
ATOM 645 O O . SER A 1 82 ? -3.335 3.718 6.389 1.00 82.12 82 SER A O 1
ATOM 647 N N . PHE A 1 83 ? -5.169 4.990 6.590 1.00 83.12 83 PHE A N 1
ATOM 648 C CA . PHE A 1 83 ? -5.835 4.306 5.485 1.00 83.12 83 PHE A CA 1
ATOM 649 C C . PHE A 1 83 ? -5.146 4.622 4.156 1.00 83.12 83 PHE A C 1
ATOM 651 O O . PHE A 1 83 ? -4.998 3.722 3.335 1.00 83.12 83 PHE A O 1
ATOM 658 N N . ALA A 1 84 ? -4.650 5.849 3.970 1.00 84.25 84 ALA A N 1
ATOM 659 C CA . ALA A 1 84 ? -3.839 6.209 2.809 1.00 84.25 84 ALA A CA 1
ATOM 660 C C . ALA A 1 84 ? -2.579 5.329 2.666 1.00 84.25 84 ALA A C 1
ATOM 662 O O . ALA A 1 84 ? -2.360 4.754 1.600 1.00 84.25 84 ALA A O 1
ATOM 663 N N . GLU A 1 85 ? -1.790 5.152 3.731 1.00 79.94 85 GLU A N 1
ATOM 664 C CA . GLU A 1 85 ? -0.587 4.297 3.711 1.00 79.94 85 GLU A CA 1
ATOM 665 C C . GLU A 1 85 ? -0.915 2.834 3.393 1.00 79.94 85 GLU A C 1
ATOM 667 O O . GLU A 1 85 ? -0.181 2.173 2.661 1.00 79.94 85 GLU A O 1
ATOM 672 N N . PHE A 1 86 ? -2.046 2.337 3.895 1.00 83.44 86 PHE A N 1
ATOM 673 C CA . PHE A 1 86 ? -2.533 0.992 3.593 1.00 83.44 86 PHE A CA 1
ATOM 674 C C . PHE A 1 86 ? -3.043 0.842 2.148 1.00 83.44 86 PHE A C 1
ATOM 676 O O . PHE A 1 86 ? -2.923 -0.225 1.541 1.00 83.44 86 PHE A O 1
ATOM 683 N N . LEU A 1 87 ? -3.636 1.901 1.598 1.00 85.31 87 LEU A N 1
ATOM 684 C CA . LEU A 1 87 ? -4.330 1.892 0.315 1.00 85.31 87 LEU A CA 1
ATOM 685 C C . LEU A 1 87 ? -3.388 2.063 -0.883 1.00 85.31 87 LEU A C 1
ATOM 687 O O . LEU A 1 87 ? -3.582 1.396 -1.899 1.00 85.31 87 LEU A O 1
ATOM 691 N N . ILE A 1 88 ? -2.389 2.948 -0.796 1.00 84.06 88 ILE A N 1
ATOM 692 C CA . ILE A 1 88 ? -1.545 3.304 -1.951 1.00 84.06 88 ILE A CA 1
ATOM 693 C C . ILE A 1 88 ? -0.866 2.084 -2.604 1.00 84.06 88 ILE A C 1
ATOM 695 O O . ILE A 1 88 ? -0.980 1.956 -3.826 1.00 84.06 88 ILE A O 1
ATOM 699 N N . PRO A 1 89 ? -0.244 1.147 -1.859 1.00 81.44 89 PRO A N 1
ATOM 700 C CA . PRO A 1 89 ? 0.357 -0.042 -2.467 1.00 81.44 89 PRO A CA 1
ATOM 701 C C . PRO A 1 89 ? -0.665 -0.930 -3.191 1.00 81.44 89 PRO A C 1
ATOM 703 O O . PRO A 1 89 ? -0.352 -1.525 -4.219 1.00 81.44 89 PRO A O 1
ATOM 706 N N . LYS A 1 90 ? -1.907 -0.999 -2.688 1.00 84.12 90 LYS A N 1
ATOM 707 C CA . LYS A 1 90 ? -2.990 -1.773 -3.316 1.00 84.12 90 LYS A CA 1
ATOM 708 C C . LYS A 1 90 ? -3.450 -1.137 -4.623 1.00 84.12 90 LYS A C 1
ATOM 710 O O . LYS A 1 90 ? -3.623 -1.854 -5.601 1.00 84.12 90 LYS A O 1
ATOM 715 N N . ILE A 1 91 ? -3.579 0.193 -4.656 1.00 82.94 91 ILE A N 1
ATOM 716 C CA . ILE A 1 91 ? -3.906 0.923 -5.888 1.00 82.94 91 ILE A CA 1
ATOM 717 C C . ILE A 1 91 ? -2.800 0.725 -6.925 1.00 82.94 91 ILE A C 1
ATOM 719 O O . ILE A 1 91 ? -3.107 0.433 -8.071 1.00 82.94 91 ILE A O 1
ATOM 723 N N . GLN A 1 92 ? -1.523 0.825 -6.540 1.00 79.12 92 GLN A N 1
ATOM 724 C CA . GLN A 1 92 ? -0.389 0.630 -7.459 1.00 79.12 92 GLN A CA 1
ATOM 725 C C . GLN A 1 92 ? -0.340 -0.771 -8.088 1.00 79.12 92 GLN A C 1
ATOM 727 O O . GLN A 1 92 ? 0.216 -0.931 -9.172 1.00 79.12 92 GLN A O 1
ATOM 732 N N . ALA A 1 93 ? -0.927 -1.771 -7.427 1.00 79.56 93 ALA A N 1
ATOM 733 C CA . ALA A 1 93 ? -1.054 -3.126 -7.951 1.00 79.56 93 ALA A CA 1
ATOM 734 C C . ALA A 1 93 ? -2.264 -3.316 -8.890 1.00 79.56 93 ALA A C 1
ATOM 736 O O . ALA A 1 93 ? -2.394 -4.384 -9.492 1.00 79.56 93 ALA A O 1
ATOM 737 N N . CYS A 1 94 ? -3.151 -2.322 -9.026 1.00 81.44 94 CYS A N 1
ATOM 738 C CA . CYS A 1 94 ? -4.270 -2.374 -9.968 1.00 81.44 94 CYS A CA 1
ATOM 739 C C . CYS A 1 94 ? -3.795 -2.288 -11.418 1.00 81.44 94 CYS A C 1
ATOM 741 O O . CYS A 1 94 ? -2.834 -1.591 -11.753 1.00 81.44 94 CYS A O 1
ATOM 743 N N . HIS A 1 95 ? -4.524 -2.955 -12.304 1.00 78.56 95 HIS A N 1
ATOM 744 C CA . HIS A 1 95 ? -4.264 -2.947 -13.730 1.00 78.56 95 HIS A CA 1
ATOM 745 C C . HIS A 1 95 ? -4.926 -1.730 -14.393 1.00 78.56 95 HIS A C 1
ATOM 747 O O . HIS A 1 95 ? -5.979 -1.817 -15.013 1.00 78.56 95 HIS A O 1
ATOM 753 N N . VAL A 1 96 ? -4.271 -0.577 -14.261 1.00 82.94 96 VAL A N 1
ATOM 754 C CA . VAL A 1 96 ? -4.717 0.707 -14.822 1.00 82.94 96 VAL A CA 1
ATOM 755 C C . VAL A 1 96 ? -3.890 1.068 -16.053 1.00 82.94 96 VAL A C 1
ATOM 757 O O . VAL A 1 96 ? -2.657 1.013 -16.015 1.00 82.94 96 VAL A O 1
ATOM 760 N N . MET A 1 97 ? -4.563 1.488 -17.127 1.00 77.31 97 MET A N 1
ATOM 761 C CA . MET A 1 97 ? -3.930 1.940 -18.369 1.00 77.31 97 MET A CA 1
ATOM 762 C C . MET A 1 97 ? -3.772 3.469 -18.410 1.00 77.31 97 MET A C 1
ATOM 764 O O . MET A 1 97 ? -2.731 3.963 -18.846 1.00 77.31 97 MET A O 1
ATOM 768 N N . ASP A 1 98 ? -4.760 4.220 -17.918 1.00 81.12 98 ASP A N 1
ATOM 769 C CA . ASP A 1 98 ? -4.767 5.683 -17.825 1.00 81.12 98 ASP A CA 1
ATOM 770 C C . ASP A 1 98 ? -4.663 6.161 -16.369 1.00 81.12 98 ASP A C 1
ATOM 772 O O . ASP A 1 98 ? -5.626 6.550 -15.697 1.00 81.12 98 ASP A O 1
ATOM 776 N N . TRP A 1 99 ? -3.424 6.187 -15.886 1.00 79.31 99 TRP A N 1
ATOM 777 C CA . TRP A 1 99 ? -3.101 6.733 -14.572 1.00 79.31 99 TRP A CA 1
ATOM 778 C C . TRP A 1 99 ? -3.389 8.231 -14.447 1.00 79.31 99 TRP A C 1
ATOM 780 O O . TRP A 1 99 ? -3.635 8.706 -13.338 1.00 79.31 99 TRP A O 1
ATOM 790 N N . GLY A 1 100 ? -3.382 8.986 -15.549 1.00 79.62 100 GLY A N 1
ATOM 791 C CA . GLY A 1 100 ? -3.664 10.421 -15.527 1.00 79.62 100 GLY A CA 1
ATOM 792 C C . GLY A 1 100 ? -5.110 10.693 -15.121 1.00 79.62 100 GLY A C 1
ATOM 793 O O . GLY A 1 100 ? -5.362 11.493 -14.213 1.00 79.62 100 GLY A O 1
ATOM 794 N N . ASN A 1 101 ? -6.046 9.968 -15.737 1.00 82.19 101 ASN A N 1
ATOM 795 C CA . ASN A 1 101 ? -7.466 10.047 -15.410 1.00 82.19 101 ASN A CA 1
ATOM 796 C C . ASN A 1 101 ? -7.741 9.588 -13.968 1.00 82.19 101 ASN A C 1
ATOM 798 O O . ASN A 1 101 ? -8.404 10.292 -13.204 1.00 82.19 101 ASN A O 1
ATOM 802 N N . VAL A 1 102 ? -7.149 8.464 -13.551 1.00 84.06 102 VAL A N 1
ATOM 803 C CA . VAL A 1 102 ? -7.279 7.933 -12.182 1.00 84.06 102 VAL A CA 1
ATOM 804 C C . VAL A 1 102 ? -6.766 8.924 -11.133 1.00 84.06 102 VAL A C 1
ATOM 806 O O . VAL A 1 102 ? -7.480 9.240 -10.176 1.00 84.06 102 VAL A O 1
ATOM 809 N N . VAL A 1 103 ? -5.549 9.449 -11.305 1.00 84.75 103 VAL A N 1
ATOM 810 C CA . VAL A 1 103 ? -4.945 10.395 -10.352 1.00 84.75 103 VAL A CA 1
ATOM 811 C C . VAL A 1 103 ? -5.759 11.683 -10.272 1.00 84.75 103 VAL A C 1
ATOM 813 O O . VAL A 1 103 ? -5.957 12.203 -9.172 1.00 84.75 103 VAL A O 1
ATOM 816 N N . SER A 1 104 ? -6.256 12.177 -11.409 1.00 84.38 104 SER A N 1
ATOM 817 C CA . SER A 1 104 ? -7.083 13.383 -11.466 1.00 84.38 104 SER A CA 1
ATOM 818 C C . SER A 1 104 ? -8.436 13.182 -10.777 1.00 84.38 104 SER A C 1
ATOM 820 O O . SER A 1 104 ? -8.793 13.955 -9.886 1.00 84.38 104 SER A O 1
ATOM 822 N N . TYR A 1 105 ? -9.162 12.114 -11.119 1.00 87.19 105 TYR A N 1
ATOM 823 C CA . TYR A 1 105 ? -10.500 11.848 -10.589 1.00 87.19 105 TYR A CA 1
ATOM 824 C C . TYR A 1 105 ? -10.484 11.632 -9.072 1.00 87.19 105 TYR A C 1
ATOM 826 O O . TYR A 1 105 ? -11.241 12.270 -8.326 1.00 87.19 105 TYR A O 1
ATOM 834 N N . PHE A 1 106 ? -9.591 10.763 -8.595 1.00 88.12 106 PHE A N 1
ATOM 835 C CA . PHE A 1 106 ? -9.486 10.426 -7.176 1.00 88.12 106 PHE A CA 1
ATOM 836 C C . PHE A 1 106 ? -8.653 11.426 -6.367 1.00 88.12 106 PHE A C 1
ATOM 838 O O . PHE A 1 106 ? -8.640 11.334 -5.143 1.00 88.12 106 PHE A O 1
ATOM 845 N N . GLU A 1 107 ? -8.021 12.413 -7.013 1.00 87.62 107 GLU A N 1
ATOM 846 C CA . GLU A 1 107 ? -7.098 13.367 -6.377 1.0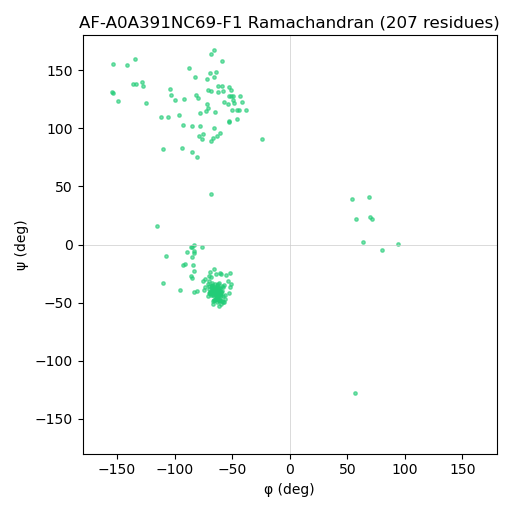0 87.62 107 GLU A CA 1
ATOM 847 C C . GLU A 1 107 ? -5.971 12.653 -5.606 1.00 87.62 107 GLU A C 1
ATOM 849 O O . GLU A 1 107 ? -5.557 13.088 -4.528 1.00 87.62 107 GLU A O 1
ATOM 854 N N . LEU A 1 108 ? -5.457 11.547 -6.167 1.00 83.31 108 LEU A N 1
ATOM 855 C CA . LEU A 1 108 ? -4.455 10.696 -5.507 1.00 83.31 108 LEU A CA 1
ATOM 856 C C . LEU A 1 108 ? -3.172 11.451 -5.164 1.00 83.31 108 LEU A C 1
ATOM 858 O O . LEU A 1 108 ? -2.488 11.094 -4.211 1.00 83.31 108 LEU A O 1
ATOM 862 N N . SER A 1 109 ? -2.872 12.530 -5.888 1.00 80.69 109 SER A N 1
ATOM 863 C CA . SER A 1 109 ? -1.738 13.406 -5.601 1.00 80.69 109 SER A CA 1
ATOM 864 C C . SER A 1 109 ? -1.739 13.921 -4.162 1.00 80.69 109 SER A C 1
ATOM 866 O O . SER A 1 109 ? -0.662 14.072 -3.601 1.00 80.69 109 SER A O 1
ATOM 868 N N . ARG A 1 110 ? -2.896 14.122 -3.517 1.00 79.56 110 ARG A N 1
ATOM 869 C CA . ARG A 1 110 ? -2.954 14.555 -2.108 1.00 79.56 110 ARG A CA 1
ATOM 870 C C . ARG A 1 110 ? -2.402 13.507 -1.145 1.00 79.56 110 ARG A C 1
ATOM 872 O O . ARG A 1 110 ? -1.688 13.858 -0.217 1.00 79.56 110 ARG A O 1
ATOM 879 N N . PHE A 1 111 ? -2.654 12.235 -1.433 1.00 74.12 111 PHE A N 1
ATOM 880 C CA . PHE A 1 111 ? -2.197 11.097 -0.632 1.00 74.12 111 PHE A CA 1
ATOM 881 C C . PHE A 1 111 ? -0.777 10.652 -1.002 1.00 74.12 111 PHE A C 1
ATOM 883 O O . PHE A 1 111 ? -0.034 10.150 -0.165 1.00 74.12 111 PHE A O 1
ATOM 890 N N . LEU A 1 112 ? -0.381 10.865 -2.259 1.00 64.88 112 LEU A N 1
ATOM 891 C CA . LEU A 1 112 ? 0.979 10.617 -2.737 1.00 64.88 112 LEU A CA 1
ATOM 892 C C . LEU A 1 112 ? 1.955 11.706 -2.260 1.00 64.88 112 LEU A C 1
ATOM 894 O O . LEU A 1 112 ? 3.112 11.404 -2.000 1.00 64.88 112 LEU A O 1
ATOM 898 N N . SER A 1 113 ? 1.490 12.951 -2.097 1.00 51.34 113 SER A N 1
ATOM 899 C CA . SER A 1 113 ? 2.294 14.073 -1.575 1.00 51.34 113 SER A CA 1
ATOM 900 C C . SER A 1 113 ? 2.351 14.102 -0.047 1.00 51.34 113 SER A C 1
ATOM 902 O O . SER A 1 113 ? 3.268 14.693 0.515 1.00 51.34 113 SER A O 1
ATOM 904 N N . SER A 1 114 ? 1.372 13.490 0.632 1.00 45.03 114 SER A N 1
ATOM 905 C CA . SER A 1 114 ? 1.379 13.319 2.089 1.00 45.03 114 SER A CA 1
ATOM 906 C C . SER A 1 114 ? 2.190 12.110 2.548 1.00 45.03 114 SER A C 1
ATOM 908 O O . SER A 1 114 ? 2.288 11.885 3.754 1.00 45.03 114 SER A O 1
ATOM 910 N N . GLN A 1 115 ? 2.787 11.342 1.627 1.00 44.59 115 GLN A N 1
ATOM 911 C CA . GLN A 1 115 ? 3.951 10.543 1.978 1.00 44.59 115 GLN A CA 1
ATOM 912 C C . GLN A 1 115 ? 5.036 11.541 2.371 1.00 44.59 115 GLN A C 1
ATOM 914 O O . GLN A 1 115 ? 5.741 12.078 1.518 1.00 44.59 115 GLN A O 1
ATOM 919 N N . SER A 1 116 ? 5.136 11.832 3.672 1.00 36.69 116 SER A N 1
ATOM 920 C CA . SER A 1 116 ? 6.372 12.328 4.270 1.00 36.69 116 SER A CA 1
ATOM 921 C C . SER A 1 116 ? 7.495 11.575 3.590 1.00 36.69 116 SER A C 1
ATOM 923 O O . SER A 1 116 ? 7.466 10.351 3.690 1.00 36.69 116 SER A O 1
ATOM 925 N N . HIS A 1 117 ? 8.354 12.279 2.844 1.00 36.56 117 HIS A N 1
ATOM 926 C CA . HIS A 1 117 ? 9.469 11.734 2.077 1.00 36.56 117 HIS A CA 1
ATOM 927 C C . HIS A 1 117 ? 9.928 10.395 2.654 1.00 36.56 117 HIS A C 1
ATOM 929 O O . HIS A 1 117 ? 10.764 10.349 3.553 1.00 36.56 117 HIS A O 1
ATOM 935 N N . CYS A 1 118 ? 9.347 9.300 2.161 1.00 38.19 118 CYS A N 1
ATOM 936 C CA . CYS A 1 118 ? 9.919 7.995 2.372 1.00 38.19 118 CYS A CA 1
ATOM 937 C C . CYS A 1 118 ? 10.993 7.983 1.300 1.00 38.19 118 CYS A C 1
ATOM 939 O O . CYS A 1 118 ? 10.797 7.468 0.200 1.00 38.19 118 CYS A O 1
ATOM 941 N N . GLU A 1 119 ? 12.080 8.721 1.564 1.00 44.56 119 GLU A N 1
ATOM 942 C CA . GLU A 1 119 ? 13.306 8.468 0.840 1.00 44.56 119 GLU A CA 1
ATOM 943 C C . GLU A 1 119 ? 13.496 6.956 0.936 1.00 44.56 119 GLU A C 1
ATOM 945 O O . GLU A 1 119 ? 13.413 6.414 2.047 1.00 44.56 119 GLU A O 1
ATOM 950 N N . PRO A 1 120 ? 13.625 6.254 -0.204 1.00 52.06 120 PRO A N 1
ATOM 951 C CA . PRO A 1 120 ? 13.893 4.830 -0.163 1.00 52.06 120 PRO A CA 1
ATOM 952 C C . PRO A 1 120 ? 15.062 4.641 0.804 1.00 52.06 120 PRO A C 1
ATOM 954 O O . PRO A 1 120 ? 16.046 5.380 0.676 1.00 52.06 120 PRO A O 1
ATOM 957 N N . PRO A 1 121 ? 14.925 3.755 1.809 1.00 61.59 121 PRO A N 1
ATOM 958 C CA . PRO A 1 121 ? 15.862 3.699 2.916 1.00 61.59 121 PRO A CA 1
ATOM 959 C C . PRO A 1 121 ? 17.270 3.615 2.347 1.00 61.59 121 PRO A C 1
ATOM 961 O O . PRO A 1 121 ? 17.554 2.793 1.464 1.00 61.59 121 PRO A O 1
ATOM 964 N N . GLY A 1 122 ? 18.136 4.515 2.809 1.00 73.62 122 GLY A N 1
ATOM 965 C CA . GLY A 1 122 ? 19.504 4.550 2.337 1.00 73.62 122 GLY A CA 1
ATOM 966 C C . GLY A 1 122 ? 20.165 3.207 2.620 1.00 73.62 122 GLY A C 1
ATOM 967 O O . GLY A 1 122 ? 19.767 2.465 3.521 1.00 73.62 122 GLY A O 1
ATOM 968 N N . VAL A 1 123 ? 21.226 2.884 1.882 1.00 79.50 123 VAL A N 1
ATOM 969 C CA . VAL A 1 123 ? 21.953 1.624 2.106 1.00 79.50 123 VAL A CA 1
ATOM 970 C C . VAL A 1 123 ? 22.351 1.457 3.579 1.00 79.50 123 VAL A C 1
ATOM 972 O O . VAL A 1 123 ? 22.272 0.359 4.117 1.00 79.50 123 VAL A O 1
ATOM 975 N N . GLN A 1 124 ? 22.716 2.549 4.255 1.00 81.88 124 GLN A N 1
ATOM 976 C CA . GLN A 1 124 ? 23.072 2.530 5.676 1.00 81.88 124 GLN A CA 1
ATOM 977 C C . GLN A 1 124 ? 21.884 2.222 6.597 1.00 81.88 124 GLN A C 1
ATOM 979 O O . GLN A 1 124 ? 22.060 1.532 7.602 1.00 81.88 124 GLN A O 1
ATOM 984 N N . ASP A 1 125 ? 20.681 2.680 6.251 1.00 78.25 125 ASP A N 1
ATOM 985 C CA . ASP A 1 125 ? 19.466 2.392 7.016 1.00 78.25 125 ASP A CA 1
ATOM 986 C C . ASP A 1 125 ? 19.090 0.917 6.886 1.00 78.25 125 ASP A C 1
ATOM 988 O O . ASP A 1 125 ? 18.793 0.262 7.884 1.00 78.25 125 ASP A O 1
ATOM 992 N N . LEU A 1 126 ? 19.205 0.366 5.674 1.00 82.56 126 LEU A N 1
ATOM 993 C CA . LEU A 1 126 ? 18.999 -1.057 5.406 1.00 82.56 126 LEU A CA 1
ATOM 994 C C . LEU A 1 126 ? 20.029 -1.935 6.131 1.00 82.56 126 LEU A C 1
ATOM 996 O O . LEU A 1 126 ? 19.660 -2.952 6.719 1.00 82.56 126 LEU A O 1
ATOM 1000 N N . VAL A 1 127 ? 21.308 -1.538 6.146 1.00 85.50 127 VAL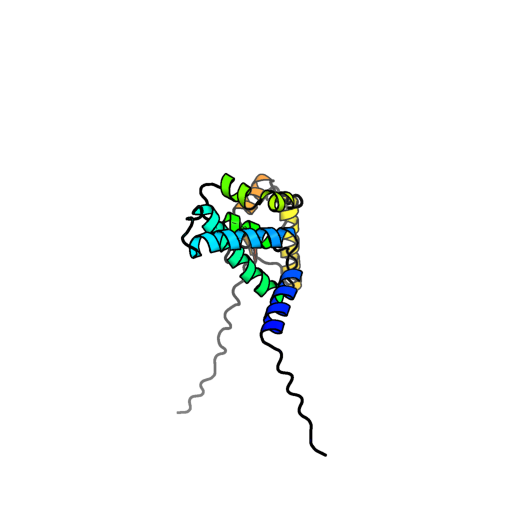 A N 1
ATOM 1001 C CA . VAL A 1 127 ? 22.355 -2.247 6.904 1.00 85.50 127 VAL A CA 1
ATOM 1002 C C . VAL A 1 127 ? 22.025 -2.252 8.395 1.00 85.50 127 VAL A C 1
ATOM 1004 O O . VAL A 1 127 ? 22.055 -3.311 9.023 1.00 85.50 127 VAL A O 1
ATOM 1007 N N . ARG A 1 128 ? 21.656 -1.097 8.959 1.00 83.69 128 ARG A N 1
ATOM 1008 C CA . ARG A 1 128 ? 21.296 -0.978 10.378 1.00 83.69 128 ARG A CA 1
ATOM 1009 C C . ARG A 1 128 ? 20.055 -1.795 10.725 1.00 83.69 128 ARG A C 1
ATOM 1011 O O . ARG A 1 128 ? 20.037 -2.470 11.749 1.00 83.69 128 ARG A O 1
ATOM 1018 N N . ALA A 1 129 ? 19.030 -1.753 9.879 1.00 82.56 129 ALA A N 1
ATOM 1019 C CA . ALA A 1 129 ? 17.808 -2.523 10.076 1.00 82.56 129 ALA A CA 1
ATOM 1020 C C . ALA A 1 129 ? 18.093 -4.032 10.090 1.00 82.56 129 ALA A C 1
ATOM 1022 O O . ALA A 1 129 ? 17.611 -4.738 10.976 1.00 82.56 129 ALA A O 1
ATOM 1023 N N . LEU A 1 130 ? 18.940 -4.515 9.176 1.00 83.94 130 LEU A N 1
ATOM 1024 C CA . LEU A 1 130 ? 19.338 -5.920 9.144 1.00 83.94 130 LEU A CA 1
ATOM 1025 C C . LEU A 1 130 ? 20.198 -6.313 10.359 1.00 83.94 130 LEU A C 1
ATOM 1027 O O . LEU A 1 130 ? 20.020 -7.395 10.913 1.00 83.94 130 LEU A O 1
ATOM 1031 N N . GLN A 1 131 ? 21.090 -5.436 10.826 1.00 86.94 131 GLN A N 1
ATOM 1032 C CA . GLN A 1 131 ? 21.854 -5.661 12.061 1.00 86.94 131 GLN A CA 1
ATOM 1033 C C . GLN A 1 131 ? 20.946 -5.762 13.290 1.00 86.94 131 GLN A C 1
ATOM 1035 O O . GLN A 1 131 ? 21.111 -6.673 14.100 1.00 86.94 131 GLN A O 1
ATOM 1040 N N . ASN A 1 132 ? 19.964 -4.865 13.404 1.00 84.25 132 ASN A N 1
ATOM 1041 C CA . ASN A 1 132 ? 18.980 -4.894 14.484 1.00 84.25 132 ASN A CA 1
ATOM 1042 C C . ASN A 1 132 ? 18.138 -6.170 14.437 1.00 84.25 132 ASN A C 1
ATOM 1044 O O . ASN A 1 132 ? 17.868 -6.757 15.479 1.00 84.25 132 ASN A O 1
ATOM 1048 N N . TYR A 1 133 ? 17.769 -6.628 13.239 1.00 85.50 133 TYR A N 1
ATOM 1049 C CA . TYR A 1 133 ? 17.075 -7.900 13.057 1.00 85.50 133 TYR A CA 1
ATOM 1050 C C . TYR A 1 133 ? 17.914 -9.090 13.546 1.00 85.50 133 TYR A C 1
ATOM 1052 O O . TYR A 1 133 ? 17.424 -9.914 14.312 1.00 85.50 133 TYR A O 1
ATOM 1060 N N . ILE A 1 134 ? 19.192 -9.162 13.159 1.00 84.56 134 ILE A N 1
ATOM 1061 C CA . ILE A 1 134 ? 20.114 -10.228 13.590 1.00 84.56 134 ILE A CA 1
ATOM 1062 C C . ILE A 1 134 ? 20.318 -10.207 15.114 1.00 84.56 134 ILE A C 1
ATOM 1064 O O . ILE A 1 134 ? 20.354 -11.263 15.747 1.00 84.56 134 ILE A O 1
ATOM 1068 N N . ALA A 1 135 ? 20.443 -9.016 15.706 1.00 84.75 135 ALA A N 1
ATOM 1069 C CA . ALA A 1 135 ? 20.557 -8.854 17.153 1.00 84.75 135 ALA A CA 1
ATOM 1070 C C . ALA A 1 135 ? 19.272 -9.291 17.876 1.00 84.75 135 ALA A C 1
ATOM 1072 O O . ALA A 1 135 ? 19.347 -10.105 18.791 1.00 84.75 135 ALA A O 1
ATOM 1073 N N . GLY A 1 136 ? 18.106 -8.838 17.406 1.00 79.38 136 GLY A N 1
ATOM 1074 C CA . GLY A 1 136 ? 16.808 -9.230 17.960 1.00 79.38 136 GLY A CA 1
ATOM 1075 C C . GLY A 1 136 ? 16.562 -10.736 17.867 1.00 79.38 136 GLY A C 1
ATOM 1076 O O . GLY A 1 136 ? 16.135 -11.347 18.840 1.00 79.38 136 GLY A O 1
ATOM 1077 N N . TYR A 1 137 ? 16.942 -11.370 16.752 1.00 81.62 137 TYR A N 1
ATOM 1078 C CA . TYR A 1 137 ? 16.860 -12.826 16.614 1.00 81.62 137 TYR A CA 1
ATOM 1079 C C . TYR A 1 137 ? 17.684 -13.547 17.689 1.00 81.62 137 TYR A C 1
ATOM 1081 O O . TYR A 1 137 ? 17.227 -14.545 18.243 1.00 81.62 137 TYR A O 1
ATOM 1089 N N . LYS A 1 138 ? 18.882 -13.047 18.020 1.00 82.56 138 LYS A N 1
ATOM 1090 C CA . LYS A 1 138 ? 19.687 -13.606 19.114 1.00 82.56 138 LYS A CA 1
ATOM 1091 C C . LYS A 1 138 ? 19.034 -13.393 20.473 1.00 82.56 138 LYS A C 1
ATOM 1093 O O . LYS A 1 138 ? 19.076 -14.310 21.288 1.00 82.56 138 LYS A O 1
ATOM 1098 N N . ASP A 1 139 ? 18.472 -12.218 20.724 1.00 79.94 139 ASP A N 1
ATOM 1099 C CA . ASP A 1 139 ? 17.802 -11.934 21.994 1.00 79.94 139 ASP A CA 1
ATOM 1100 C C . ASP A 1 139 ? 16.591 -12.862 22.202 1.00 79.94 139 ASP A C 1
ATOM 1102 O O . ASP A 1 139 ? 16.337 -13.304 23.321 1.00 79.94 139 ASP A O 1
ATOM 1106 N N . GLU A 1 140 ? 15.898 -13.226 21.119 1.00 80.06 140 GLU A N 1
ATOM 1107 C CA . GLU A 1 140 ? 14.750 -14.141 21.137 1.00 80.06 140 GLU A CA 1
ATOM 1108 C C . GLU A 1 140 ? 15.143 -15.628 21.193 1.00 80.06 140 GLU A C 1
ATOM 1110 O O . GLU A 1 140 ? 14.511 -16.405 21.908 1.00 80.06 140 GLU A O 1
ATOM 1115 N N . ASN A 1 141 ? 16.182 -16.042 20.458 1.00 80.88 141 ASN A N 1
ATOM 1116 C CA . ASN A 1 141 ? 16.516 -17.461 20.252 1.00 80.88 141 ASN A CA 1
ATOM 1117 C C . ASN A 1 141 ? 17.769 -17.925 21.018 1.00 80.88 141 ASN A C 1
ATOM 1119 O O . ASN A 1 141 ? 18.058 -19.118 21.081 1.00 80.88 141 ASN A O 1
ATOM 1123 N N . GLY A 1 142 ? 18.534 -17.004 21.607 1.00 82.81 142 GLY A N 1
ATOM 1124 C CA . GLY A 1 142 ? 19.772 -17.274 22.347 1.00 82.81 142 GLY A CA 1
ATOM 1125 C C . GLY A 1 142 ? 21.021 -17.488 21.480 1.00 82.81 142 GLY A C 1
ATOM 1126 O O . GLY A 1 142 ? 22.123 -17.615 22.016 1.00 82.81 142 GLY A O 1
ATOM 1127 N N . PHE A 1 143 ? 20.890 -17.505 20.151 1.00 82.94 143 PHE A N 1
ATOM 1128 C CA . PHE A 1 143 ? 21.993 -17.690 19.202 1.00 82.94 143 PHE A CA 1
ATOM 1129 C C . PHE A 1 143 ? 21.829 -16.797 17.967 1.00 82.94 143 PHE A C 1
ATOM 1131 O O . PHE A 1 143 ? 20.722 -16.407 17.608 1.00 82.94 143 PHE A O 1
ATOM 1138 N N . TYR A 1 144 ? 22.940 -16.467 17.300 1.00 85.19 144 TYR A N 1
ATOM 1139 C CA . TYR A 1 144 ? 22.894 -15.732 16.033 1.00 85.19 144 TYR A CA 1
ATOM 1140 C C . TYR A 1 144 ? 22.371 -16.625 14.901 1.00 85.19 144 TYR A C 1
ATOM 1142 O O . TYR A 1 144 ? 22.743 -17.802 14.839 1.00 85.19 144 TYR A O 1
ATOM 1150 N N . PRO A 1 145 ? 21.568 -16.086 13.968 1.00 84.50 145 PRO A N 1
ATOM 1151 C CA . PRO A 1 145 ? 21.142 -16.845 12.805 1.00 84.50 145 PRO A CA 1
ATOM 1152 C C . PRO A 1 145 ? 22.366 -17.223 11.966 1.00 84.50 145 PRO A C 1
ATOM 1154 O O . PRO A 1 145 ? 23.202 -16.383 11.644 1.00 84.50 145 PRO A O 1
ATOM 1157 N N . LYS A 1 146 ? 22.475 -18.497 11.581 1.00 86.88 146 LYS A N 1
ATOM 1158 C CA . LYS A 1 146 ? 23.574 -18.950 10.713 1.00 86.88 146 LYS A CA 1
ATOM 1159 C C . LYS A 1 146 ? 23.440 -18.374 9.304 1.00 86.88 146 LYS A C 1
ATOM 1161 O O . LYS A 1 146 ? 24.428 -17.980 8.696 1.00 86.88 146 LYS A O 1
ATOM 1166 N N . ASN A 1 147 ? 22.207 -18.334 8.805 1.00 85.38 147 ASN A N 1
ATOM 1167 C CA . ASN A 1 147 ? 21.866 -17.896 7.463 1.00 85.38 147 ASN A CA 1
ATOM 1168 C C . ASN A 1 147 ? 20.679 -16.933 7.518 1.00 85.38 147 ASN A C 1
ATOM 1170 O O . ASN A 1 147 ? 19.695 -17.199 8.211 1.00 85.38 147 ASN A O 1
ATOM 1174 N N . VAL A 1 148 ? 20.732 -15.864 6.731 1.00 85.62 148 VAL A N 1
ATOM 1175 C CA . VAL A 1 148 ? 19.603 -14.958 6.502 1.00 85.62 148 VAL A CA 1
ATOM 1176 C C . VAL A 1 148 ? 19.361 -14.855 5.004 1.00 85.62 148 VAL A C 1
ATOM 1178 O O . VAL A 1 148 ? 20.252 -14.467 4.248 1.00 85.62 148 VAL A O 1
ATOM 1181 N N . MET A 1 149 ? 18.151 -15.204 4.574 1.00 84.81 149 MET A N 1
ATOM 1182 C CA . MET A 1 149 ? 17.666 -14.895 3.233 1.00 84.81 149 MET A CA 1
ATOM 1183 C C . MET A 1 149 ? 17.467 -13.387 3.132 1.00 84.81 149 MET A C 1
ATOM 1185 O O . MET A 1 149 ? 16.863 -12.787 4.019 1.00 84.81 149 MET A O 1
ATOM 1189 N N . LEU A 1 150 ? 17.968 -12.787 2.060 1.00 82.81 150 LEU A N 1
ATOM 1190 C CA . LEU A 1 150 ? 17.873 -11.361 1.774 1.00 82.81 150 LEU A CA 1
ATOM 1191 C C . LEU A 1 150 ? 17.311 -11.174 0.369 1.00 82.81 150 LEU A C 1
ATOM 1193 O O . LEU A 1 150 ? 17.746 -11.854 -0.561 1.00 82.81 150 LEU A O 1
ATOM 1197 N N . ASP A 1 151 ? 16.379 -10.240 0.211 1.00 81.44 151 ASP A N 1
ATOM 1198 C CA . ASP A 1 151 ? 15.853 -9.868 -1.097 1.00 81.44 151 ASP A CA 1
ATOM 1199 C C . ASP A 1 151 ? 16.987 -9.504 -2.067 1.00 81.44 151 ASP A C 1
ATOM 1201 O O . ASP A 1 151 ? 17.941 -8.793 -1.722 1.00 81.44 151 ASP A O 1
ATOM 1205 N N . HIS A 1 152 ? 16.886 -10.006 -3.297 1.00 76.12 152 HIS A N 1
ATOM 1206 C CA . HIS A 1 152 ? 17.922 -9.839 -4.307 1.00 76.12 152 HIS A CA 1
ATOM 1207 C C . HIS A 1 152 ? 18.226 -8.363 -4.606 1.00 76.12 152 HIS A C 1
ATOM 1209 O O . HIS A 1 152 ? 19.392 -8.010 -4.792 1.00 76.12 152 HIS A O 1
ATOM 1215 N N . ASN A 1 153 ? 17.226 -7.479 -4.598 1.00 75.12 153 ASN A N 1
ATOM 1216 C CA . ASN A 1 153 ? 17.448 -6.062 -4.886 1.00 75.12 153 ASN A CA 1
ATOM 1217 C C . ASN A 1 153 ? 18.242 -5.390 -3.761 1.00 75.12 153 ASN A C 1
ATOM 1219 O O . ASN A 1 153 ? 19.185 -4.643 -4.028 1.00 75.12 153 ASN A O 1
ATOM 1223 N N . VAL A 1 154 ? 17.931 -5.717 -2.504 1.00 77.31 154 VAL A N 1
ATOM 1224 C CA . VAL A 1 154 ? 18.687 -5.212 -1.346 1.00 77.31 154 VAL A CA 1
ATOM 1225 C C . VAL A 1 154 ? 20.112 -5.762 -1.335 1.00 77.31 154 VAL A C 1
ATOM 1227 O O . VAL A 1 154 ? 21.063 -5.020 -1.081 1.00 77.31 154 VAL A O 1
ATOM 1230 N N . HIS A 1 155 ? 20.290 -7.035 -1.691 1.00 80.56 155 HIS A N 1
ATOM 1231 C CA . HIS A 1 155 ? 21.620 -7.614 -1.864 1.00 80.56 155 HIS A CA 1
ATOM 1232 C C . HIS A 1 155 ? 22.452 -6.856 -2.913 1.00 80.56 155 HIS A C 1
ATOM 1234 O O . HIS A 1 155 ? 23.617 -6.534 -2.661 1.00 80.56 155 HIS A O 1
ATOM 1240 N N . MET A 1 156 ? 21.857 -6.512 -4.060 1.00 77.94 156 MET A N 1
ATOM 1241 C CA . MET A 1 156 ? 22.530 -5.730 -5.103 1.00 77.94 156 MET A CA 1
ATOM 1242 C C . MET A 1 156 ? 22.896 -4.319 -4.625 1.00 77.94 156 MET A C 1
ATOM 1244 O O . MET A 1 156 ? 24.005 -3.850 -4.895 1.00 77.94 156 MET A O 1
ATOM 1248 N N . MET A 1 157 ? 22.029 -3.666 -3.842 1.00 77.06 157 MET A N 1
ATOM 1249 C CA . MET A 1 157 ? 22.343 -2.377 -3.210 1.00 77.06 157 MET A CA 1
ATOM 1250 C C . MET A 1 157 ? 23.554 -2.480 -2.271 1.00 77.06 157 MET A C 1
ATOM 1252 O O . MET A 1 157 ? 24.453 -1.636 -2.324 1.00 77.06 157 MET A O 1
ATOM 1256 N N . PHE A 1 158 ? 23.625 -3.533 -1.452 1.00 84.00 158 PHE A N 1
ATOM 1257 C CA . PHE A 1 158 ? 24.758 -3.779 -0.552 1.00 84.00 158 PHE A CA 1
ATOM 1258 C C . PHE A 1 158 ? 26.054 -4.052 -1.318 1.00 84.00 158 PHE A C 1
ATOM 1260 O O . PHE A 1 158 ? 27.109 -3.518 -0.961 1.00 84.00 158 PHE A O 1
ATOM 1267 N N . ALA A 1 159 ? 25.985 -4.831 -2.399 1.00 81.00 159 ALA A N 1
ATOM 1268 C CA . ALA A 1 159 ? 27.134 -5.106 -3.254 1.00 81.00 159 ALA A CA 1
ATOM 1269 C C . ALA A 1 159 ? 27.671 -3.830 -3.923 1.00 81.00 159 ALA A C 1
ATOM 1271 O O . ALA A 1 159 ? 28.880 -3.582 -3.898 1.00 81.00 159 ALA A O 1
ATOM 1272 N N . HIS A 1 160 ? 26.782 -2.994 -4.467 1.00 80.38 160 HIS A N 1
ATOM 1273 C CA . HIS A 1 160 ? 27.148 -1.744 -5.141 1.00 80.38 160 HIS A CA 1
ATOM 1274 C C . HIS A 1 160 ? 27.755 -0.720 -4.179 1.00 80.38 160 HIS A C 1
ATOM 1276 O O . HIS A 1 160 ? 28.738 -0.061 -4.517 1.00 80.38 160 HIS A O 1
ATOM 1282 N N . ALA A 1 161 ? 27.225 -0.634 -2.961 1.00 81.50 161 ALA A N 1
ATOM 1283 C CA . ALA A 1 161 ? 27.775 0.211 -1.906 1.00 81.50 161 ALA A CA 1
ATOM 1284 C C . ALA A 1 161 ? 29.039 -0.365 -1.244 1.00 81.50 161 ALA A C 1
ATOM 1286 O O . ALA A 1 161 ? 29.613 0.266 -0.359 1.00 81.50 161 ALA A O 1
ATOM 1287 N N . GLY A 1 162 ? 29.483 -1.558 -1.651 1.00 83.38 162 GLY A N 1
ATOM 1288 C CA . GLY A 1 162 ? 30.691 -2.187 -1.126 1.00 83.38 162 GLY A CA 1
ATOM 1289 C C . GLY A 1 162 ? 30.563 -2.693 0.310 1.00 83.38 162 GLY A C 1
ATOM 1290 O O . GLY A 1 162 ? 31.588 -2.895 0.953 1.00 83.38 162 GLY A O 1
ATOM 1291 N N . ILE A 1 163 ? 29.345 -2.945 0.802 1.00 84.62 163 ILE A N 1
ATOM 1292 C CA . ILE A 1 163 ? 29.096 -3.436 2.170 1.00 84.62 163 ILE A CA 1
ATOM 1293 C C . ILE A 1 163 ? 29.830 -4.753 2.436 1.00 84.62 163 ILE A C 1
ATOM 1295 O O . ILE A 1 163 ? 30.331 -4.961 3.534 1.00 84.62 163 ILE A O 1
ATOM 1299 N N . TYR A 1 164 ? 29.957 -5.611 1.422 1.00 81.31 164 TYR A N 1
ATOM 1300 C CA . TYR A 1 164 ? 30.659 -6.895 1.515 1.00 81.31 164 TYR A CA 1
ATOM 1301 C C . TYR A 1 164 ? 32.178 -6.810 1.265 1.00 81.31 164 TYR A C 1
ATOM 1303 O O . TYR A 1 164 ? 32.863 -7.834 1.301 1.00 81.31 164 TYR A O 1
ATOM 1311 N N . ARG A 1 165 ? 32.730 -5.630 0.942 1.00 75.31 165 ARG A N 1
ATOM 1312 C CA . ARG A 1 165 ? 34.164 -5.485 0.636 1.00 75.31 165 ARG A CA 1
ATOM 1313 C C . ARG A 1 165 ? 34.985 -5.376 1.924 1.00 75.31 165 ARG A C 1
ATOM 1315 O O . ARG A 1 165 ? 34.588 -4.706 2.865 1.00 75.31 165 ARG A O 1
ATOM 1322 N N . ASN A 1 166 ? 36.184 -5.962 1.910 1.00 56.31 166 ASN A N 1
ATOM 1323 C CA . ASN A 1 166 ? 37.208 -5.877 2.965 1.00 56.31 166 ASN A CA 1
ATOM 1324 C C . ASN A 1 166 ? 36.889 -6.581 4.294 1.00 56.31 166 ASN A C 1
ATOM 1326 O O . ASN A 1 166 ? 37.204 -6.041 5.351 1.00 56.31 166 ASN A O 1
ATOM 1330 N N . GLY A 1 167 ? 36.300 -7.784 4.269 1.00 57.88 167 GLY A N 1
ATOM 1331 C CA . GLY A 1 167 ? 36.111 -8.579 5.497 1.00 57.88 167 GLY A CA 1
ATOM 1332 C C . GLY A 1 167 ? 35.316 -7.840 6.578 1.00 57.88 167 GLY A C 1
ATOM 1333 O O . GLY A 1 167 ? 35.446 -8.127 7.766 1.00 57.88 167 GLY A O 1
ATOM 1334 N N . SER A 1 168 ? 34.534 -6.846 6.162 1.00 59.12 168 SER A N 1
ATOM 1335 C CA . SER A 1 168 ? 33.695 -6.025 7.004 1.00 59.12 168 SER A CA 1
ATOM 1336 C C . SER A 1 168 ? 32.618 -6.927 7.591 1.00 59.12 168 SER A C 1
ATOM 1338 O O . SER A 1 168 ? 31.637 -7.284 6.941 1.00 59.12 168 SER A O 1
ATOM 1340 N N . GLY A 1 169 ? 32.822 -7.346 8.837 1.00 69.62 169 GLY A N 1
ATOM 1341 C CA . GLY A 1 169 ? 31.885 -8.169 9.597 1.00 69.62 169 GLY A CA 1
ATOM 1342 C C . GLY A 1 169 ? 30.598 -7.425 9.959 1.00 69.62 169 GLY A C 1
ATOM 1343 O O . GLY A 1 169 ? 30.152 -7.534 11.096 1.00 69.62 169 GLY A O 1
ATOM 1344 N N . TYR A 1 170 ? 29.998 -6.668 9.029 1.00 76.56 170 TYR A N 1
ATOM 1345 C CA . TYR A 1 170 ? 28.735 -5.946 9.223 1.00 76.56 170 TYR A CA 1
ATOM 1346 C C . TYR A 1 170 ? 27.647 -6.865 9.776 1.00 76.56 170 TYR A C 1
ATOM 1348 O O . TYR A 1 170 ? 26.833 -6.420 10.579 1.00 76.56 170 TYR A O 1
ATOM 1356 N N . PHE A 1 171 ? 27.665 -8.139 9.384 1.00 83.88 171 PHE A N 1
ATOM 1357 C CA . PHE A 1 171 ? 26.713 -9.157 9.825 1.00 83.88 171 PHE A CA 1
ATOM 1358 C C . PHE A 1 171 ? 27.382 -10.274 10.651 1.00 83.88 171 PHE A C 1
ATOM 1360 O O . PHE A 1 171 ? 26.792 -11.330 10.873 1.00 83.88 171 PHE A O 1
ATOM 1367 N N . GLY A 1 172 ? 28.610 -10.043 11.132 1.00 83.00 172 GLY A N 1
ATOM 1368 C CA . GLY A 1 172 ? 29.384 -11.016 11.905 1.00 83.00 172 GLY A CA 1
ATOM 1369 C C . GLY A 1 172 ? 29.578 -12.338 11.159 1.00 83.00 172 GLY A C 1
ATOM 1370 O O . GLY A 1 172 ? 30.012 -12.349 10.011 1.00 83.00 172 GLY A O 1
ATOM 1371 N N . GLU A 1 173 ? 29.238 -13.444 11.822 1.00 82.94 173 GLU A N 1
ATOM 1372 C CA . GLU A 1 173 ? 29.286 -14.807 11.267 1.00 82.94 173 GLU A CA 1
ATOM 1373 C C . GLU A 1 173 ? 28.016 -15.193 10.482 1.00 82.94 173 GLU A C 1
ATOM 1375 O O . GLU A 1 173 ? 27.939 -16.291 9.933 1.00 82.94 173 GLU A O 1
ATOM 1380 N N . THR A 1 174 ? 27.017 -14.304 10.417 1.00 83.38 174 THR A N 1
ATOM 1381 C CA . THR A 1 174 ? 25.755 -14.565 9.712 1.00 83.38 174 THR A CA 1
ATOM 1382 C C . THR A 1 174 ? 25.989 -14.539 8.206 1.00 83.38 174 THR A C 1
ATOM 1384 O O . THR A 1 174 ? 26.385 -13.516 7.641 1.00 83.38 174 THR A O 1
ATOM 1387 N N . GLN A 1 175 ? 25.689 -15.644 7.528 1.00 86.06 175 GLN A N 1
ATOM 1388 C CA . GLN A 1 175 ? 25.772 -15.715 6.077 1.00 86.06 175 GLN A CA 1
ATOM 1389 C C . GLN A 1 175 ? 24.517 -15.116 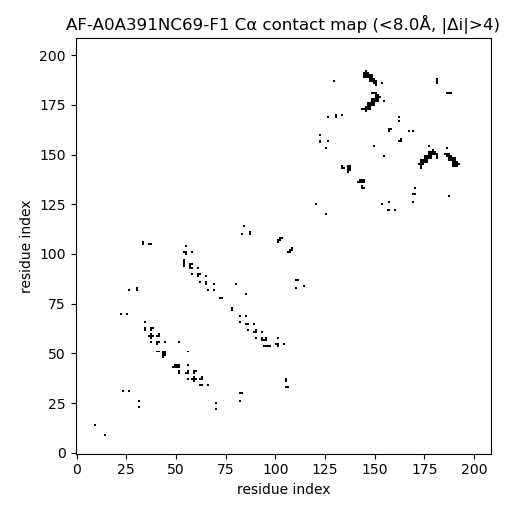5.430 1.00 86.06 175 GLN A C 1
ATOM 1391 O O . GLN A 1 175 ? 23.389 -15.498 5.741 1.00 86.06 175 GLN A O 1
ATOM 1396 N N . ILE A 1 176 ? 24.713 -14.195 4.486 1.00 87.56 176 ILE A N 1
ATOM 1397 C CA . ILE A 1 176 ? 23.624 -13.596 3.708 1.00 87.56 176 ILE A CA 1
ATOM 1398 C C . ILE A 1 176 ? 23.401 -14.402 2.426 1.00 87.56 176 ILE A C 1
ATOM 1400 O O . ILE A 1 176 ? 24.329 -14.591 1.639 1.00 87.56 176 ILE A O 1
ATOM 1404 N N . ILE A 1 177 ? 22.167 -14.854 2.210 1.00 85.06 177 ILE A N 1
ATOM 1405 C CA . ILE A 1 177 ? 21.750 -15.630 1.039 1.00 85.06 177 ILE A CA 1
ATOM 1406 C C . ILE A 1 177 ? 20.801 -14.762 0.204 1.00 85.06 177 ILE A C 1
ATOM 1408 O O . ILE A 1 177 ? 19.680 -14.519 0.644 1.00 85.06 177 ILE A O 1
ATOM 1412 N N . PRO A 1 178 ? 21.200 -14.279 -0.983 1.00 82.94 178 PRO A N 1
ATOM 1413 C CA . PRO A 1 178 ? 20.300 -13.520 -1.842 1.00 82.94 178 PRO A CA 1
ATOM 1414 C C . PRO A 1 178 ? 19.217 -14.419 -2.447 1.00 82.94 178 PRO A C 1
ATOM 1416 O O . PRO A 1 178 ? 19.522 -15.483 -2.987 1.00 82.94 178 PRO A O 1
ATOM 1419 N N . VAL A 1 179 ? 17.959 -13.981 -2.400 1.00 73.38 179 VAL A N 1
ATOM 1420 C CA . VAL A 1 179 ? 16.803 -14.729 -2.915 1.00 73.38 179 VAL A CA 1
ATOM 1421 C C . VAL A 1 179 ? 15.891 -13.792 -3.701 1.00 73.38 179 VAL A C 1
ATOM 1423 O O . VAL A 1 179 ? 15.653 -12.661 -3.296 1.00 73.38 179 VAL A O 1
ATOM 1426 N N . ALA A 1 180 ? 15.387 -14.262 -4.845 1.00 67.94 180 ALA A N 1
ATOM 1427 C CA . ALA A 1 180 ? 14.536 -13.465 -5.731 1.00 67.94 180 ALA A CA 1
ATOM 1428 C C . ALA A 1 180 ? 13.151 -13.160 -5.137 1.00 67.94 180 ALA A C 1
ATOM 1430 O O . ALA A 1 180 ? 12.532 -12.171 -5.507 1.00 67.94 180 ALA A O 1
ATOM 1431 N N . ASN A 1 181 ? 12.651 -14.027 -4.255 1.00 69.00 181 ASN A N 1
ATOM 1432 C CA . ASN A 1 181 ? 11.406 -13.819 -3.531 1.00 69.00 181 ASN A CA 1
ATOM 1433 C C . ASN A 1 181 ? 11.450 -14.600 -2.214 1.00 69.00 181 ASN A C 1
ATOM 1435 O O . AS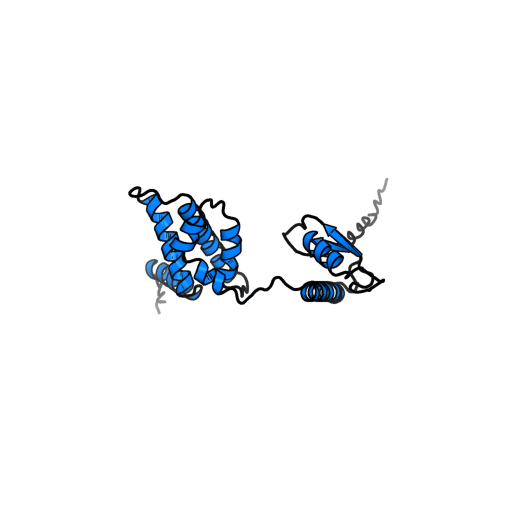N A 1 181 ? 11.786 -15.788 -2.210 1.00 69.00 181 ASN A O 1
ATOM 1439 N N . ILE A 1 182 ? 11.116 -13.943 -1.108 1.00 67.25 182 ILE A N 1
ATOM 1440 C CA . ILE A 1 182 ? 10.981 -14.582 0.200 1.00 67.25 182 ILE A CA 1
ATOM 1441 C C . ILE A 1 182 ? 9.487 -14.736 0.481 1.00 67.25 182 ILE A C 1
ATOM 1443 O O . ILE A 1 182 ? 8.718 -13.780 0.377 1.00 67.25 182 ILE A O 1
ATOM 1447 N N . GLU A 1 183 ? 9.068 -15.948 0.840 1.00 60.59 183 GLU A N 1
ATOM 1448 C CA . GLU A 1 183 ? 7.674 -16.241 1.173 1.00 60.59 183 GLU A CA 1
ATOM 1449 C C . GLU A 1 183 ? 7.147 -15.270 2.244 1.00 60.59 183 GLU A C 1
ATOM 1451 O O . GLU A 1 183 ? 7.775 -15.074 3.287 1.00 60.59 183 GLU A O 1
ATOM 1456 N N . GLY A 1 184 ? 5.999 -14.645 1.961 1.00 52.97 184 GLY A N 1
ATOM 1457 C CA . GLY A 1 184 ? 5.424 -13.579 2.786 1.00 52.97 184 GLY A CA 1
ATOM 1458 C C . GLY A 1 184 ? 5.784 -12.156 2.345 1.00 52.97 184 GLY A C 1
ATOM 1459 O O . GLY A 1 184 ? 5.329 -11.212 2.983 1.00 52.97 184 GLY A O 1
ATOM 1460 N N . GLY A 1 185 ? 6.559 -11.981 1.265 1.00 62.31 185 GLY A N 1
ATOM 1461 C CA . GLY A 1 185 ? 6.873 -10.661 0.698 1.00 62.31 185 GLY A CA 1
ATOM 1462 C C . GLY A 1 185 ? 7.793 -9.814 1.581 1.00 62.31 185 GLY A C 1
ATOM 1463 O O . GLY A 1 185 ? 7.759 -8.588 1.516 1.00 62.31 185 GLY A O 1
ATOM 1464 N N . VAL A 1 186 ? 8.579 -10.462 2.443 1.00 67.75 186 VAL A N 1
ATOM 1465 C CA . VAL A 1 186 ? 9.495 -9.796 3.375 1.00 67.75 186 VAL A CA 1
ATOM 1466 C C . VAL A 1 186 ? 10.856 -9.535 2.735 1.00 67.75 186 VAL A C 1
ATOM 1468 O O . VAL A 1 186 ? 11.314 -10.291 1.882 1.00 67.75 186 VAL A O 1
ATOM 1471 N N . THR A 1 187 ? 11.540 -8.490 3.198 1.00 76.12 187 THR A N 1
ATOM 1472 C CA . THR A 1 187 ? 12.863 -8.093 2.691 1.00 76.12 187 THR A CA 1
ATOM 1473 C C . THR A 1 187 ? 13.991 -9.022 3.153 1.00 76.12 187 THR A C 1
ATOM 1475 O O . THR A 1 187 ? 14.991 -9.182 2.456 1.00 76.12 187 THR A O 1
ATOM 1478 N N . TRP A 1 188 ? 13.856 -9.643 4.327 1.00 83.69 188 TRP A N 1
ATOM 1479 C CA . TRP A 1 188 ? 14.807 -10.622 4.855 1.00 83.69 188 TRP A CA 1
ATOM 1480 C C . TRP A 1 188 ? 14.138 -11.596 5.824 1.00 83.69 188 TRP A C 1
ATOM 1482 O O . TRP A 1 188 ? 13.118 -11.275 6.436 1.00 83.69 188 TRP A O 1
ATOM 1492 N N . LYS A 1 189 ? 14.724 -12.787 5.978 1.00 84.06 189 LYS A N 1
ATOM 1493 C CA . LYS A 1 189 ? 14.241 -13.833 6.890 1.00 84.06 189 LYS A CA 1
ATOM 1494 C C . LYS A 1 189 ? 15.385 -14.746 7.329 1.00 84.06 189 LYS A C 1
ATOM 1496 O O . LYS A 1 189 ? 16.130 -15.245 6.488 1.00 84.06 189 LYS A O 1
ATOM 1501 N N . ALA A 1 190 ? 15.525 -14.985 8.630 1.00 84.62 190 ALA A N 1
ATOM 1502 C CA . ALA A 1 190 ? 16.431 -16.002 9.151 1.00 84.62 190 ALA A CA 1
ATOM 1503 C C . ALA A 1 190 ? 16.004 -17.393 8.661 1.00 84.62 190 ALA A C 1
ATOM 1505 O O . ALA A 1 190 ? 14.818 -17.730 8.653 1.00 84.62 190 ALA A O 1
ATOM 1506 N N . VAL A 1 191 ? 16.977 -18.192 8.232 1.00 82.44 191 VAL A N 1
ATOM 1507 C CA . VAL A 1 191 ? 16.748 -19.602 7.919 1.00 82.44 191 VAL A CA 1
ATOM 1508 C C . VAL A 1 191 ? 17.052 -20.377 9.182 1.00 82.44 191 VAL A C 1
ATOM 1510 O O . VAL A 1 191 ? 18.222 -20.568 9.528 1.00 82.44 191 VAL A O 1
ATOM 1513 N N . ASP A 1 192 ? 16.000 -20.799 9.875 1.00 66.50 192 ASP A N 1
ATOM 1514 C CA . ASP A 1 192 ? 16.168 -21.663 11.030 1.00 66.50 192 ASP A CA 1
ATOM 1515 C C . ASP A 1 192 ? 16.891 -22.943 10.585 1.00 66.50 192 ASP A C 1
ATOM 1517 O O . ASP A 1 192 ? 16.557 -23.517 9.537 1.00 66.50 192 ASP A O 1
ATOM 1521 N N . PRO A 1 193 ? 17.885 -23.431 11.347 1.00 55.94 193 PRO A N 1
ATOM 1522 C CA . PRO A 1 193 ? 18.280 -24.816 11.196 1.00 55.94 193 PRO A CA 1
ATOM 1523 C C . PRO A 1 193 ? 17.020 -25.642 11.456 1.00 55.94 193 PRO A C 1
ATOM 1525 O O . PRO A 1 193 ? 16.395 -25.486 12.505 1.00 55.94 193 PRO A O 1
ATOM 1528 N N . ALA A 1 194 ? 16.621 -26.474 10.486 1.00 44.22 194 ALA A N 1
ATOM 1529 C CA . ALA A 1 194 ? 15.507 -27.394 10.666 1.00 44.22 194 ALA A CA 1
ATOM 1530 C C . ALA A 1 194 ? 15.645 -28.037 12.055 1.00 44.22 194 ALA A C 1
ATOM 1532 O O . ALA A 1 194 ? 16.750 -28.507 12.366 1.00 44.22 194 ALA A O 1
ATOM 1533 N N . PRO A 1 195 ? 14.602 -28.017 12.909 1.00 40.03 195 PRO A N 1
ATOM 1534 C CA . PRO A 1 195 ? 14.697 -28.671 14.199 1.00 40.03 195 PRO A CA 1
ATOM 1535 C C . PRO A 1 195 ? 15.120 -30.100 13.903 1.00 40.03 195 PRO A C 1
ATOM 1537 O O . PRO A 1 195 ? 14.462 -30.778 13.108 1.00 40.03 195 PRO A O 1
ATOM 1540 N N . ALA A 1 196 ? 16.267 -30.511 14.456 1.00 40.62 196 ALA A N 1
ATOM 1541 C CA . ALA A 1 196 ? 16.723 -31.883 14.361 1.00 40.62 196 ALA A CA 1
ATOM 1542 C C . ALA A 1 196 ? 15.504 -32.735 14.685 1.00 40.62 196 ALA A C 1
ATOM 1544 O O . ALA A 1 196 ? 14.933 -32.585 15.769 1.00 40.62 196 ALA A O 1
ATOM 1545 N N . SER A 1 197 ? 15.040 -33.515 13.703 1.00 38.00 197 SER A N 1
ATOM 1546 C CA . SER A 1 197 ? 13.935 -34.439 13.890 1.00 38.00 197 SER A CA 1
ATOM 1547 C C . SER A 1 197 ? 14.210 -35.127 15.213 1.00 38.00 197 SER A C 1
ATOM 1549 O O . SER A 1 197 ? 15.257 -35.772 15.340 1.00 38.00 197 SER A O 1
ATOM 1551 N N . LYS A 1 198 ? 13.348 -34.924 16.215 1.00 40.72 198 LYS A N 1
ATOM 1552 C CA . LYS A 1 198 ? 13.364 -35.787 17.385 1.00 40.72 198 LYS A CA 1
ATOM 1553 C C . LYS A 1 198 ? 13.267 -37.185 16.794 1.00 40.72 198 LYS A C 1
ATOM 1555 O O . LYS A 1 198 ? 12.236 -37.526 16.216 1.00 40.72 198 LYS A O 1
ATOM 1560 N N . LYS A 1 199 ? 14.381 -37.926 16.807 1.00 39.25 199 LYS A N 1
ATOM 1561 C CA . LYS A 1 199 ? 14.333 -39.370 16.641 1.00 39.25 199 LYS A CA 1
ATOM 1562 C C . LYS A 1 199 ? 13.287 -39.788 17.655 1.00 39.25 199 LYS A C 1
ATOM 1564 O O . LYS A 1 199 ? 13.433 -39.454 18.828 1.00 39.25 199 LYS A O 1
ATOM 1569 N N . PHE A 1 200 ? 12.188 -40.327 17.141 1.00 39.41 200 PHE A N 1
ATOM 1570 C CA . PHE A 1 200 ? 11.181 -40.987 17.942 1.00 39.41 200 PHE A CA 1
ATOM 1571 C C . PHE A 1 200 ? 11.926 -41.822 18.974 1.00 39.41 200 PHE A C 1
ATOM 1573 O O . PHE A 1 200 ? 12.801 -42.603 18.599 1.00 39.41 200 PHE A O 1
ATOM 1580 N N . ASP A 1 201 ? 11.644 -41.551 20.245 1.00 41.44 201 ASP A N 1
ATOM 1581 C CA . ASP A 1 201 ? 12.024 -42.433 21.331 1.00 41.44 201 ASP A CA 1
ATOM 1582 C C . ASP A 1 201 ? 11.585 -43.845 20.919 1.00 41.44 201 ASP A C 1
ATOM 1584 O O . ASP A 1 201 ? 10.418 -44.048 20.565 1.00 41.44 201 ASP A O 1
ATOM 1588 N N . ASP A 1 202 ? 12.547 -44.770 20.866 1.00 43.97 202 ASP A N 1
ATOM 1589 C CA . ASP A 1 202 ? 12.293 -46.201 20.747 1.00 43.97 202 ASP A CA 1
ATOM 1590 C C . ASP A 1 202 ? 11.317 -46.561 21.872 1.00 43.97 202 ASP A C 1
ATOM 1592 O O . ASP A 1 202 ? 11.675 -46.561 23.049 1.00 43.97 202 ASP A O 1
ATOM 1596 N N . PHE A 1 203 ? 10.053 -46.786 21.516 1.00 44.34 203 PHE A N 1
ATOM 1597 C CA . PHE A 1 203 ? 9.110 -47.419 22.418 1.00 44.34 203 PHE A CA 1
ATOM 1598 C C . PHE A 1 203 ? 9.414 -48.912 22.396 1.00 44.34 203 PHE A C 1
ATOM 1600 O O . PHE A 1 203 ? 9.258 -49.573 21.369 1.00 44.34 203 PHE A O 1
ATOM 1607 N N . ASP A 1 204 ? 9.885 -49.390 23.545 1.00 51.44 204 ASP A N 1
ATOM 1608 C CA . ASP A 1 204 ? 9.944 -50.788 23.943 1.00 51.44 204 ASP A CA 1
ATOM 1609 C C . ASP A 1 204 ? 8.615 -51.492 23.625 1.00 51.44 204 ASP A C 1
ATOM 1611 O O . ASP A 1 204 ? 7.612 -51.287 24.310 1.00 51.44 204 ASP A O 1
ATOM 1615 N N . ASP A 1 205 ? 8.616 -52.354 22.608 1.00 45.59 205 ASP A N 1
ATOM 1616 C CA . ASP A 1 205 ? 7.619 -53.414 22.473 1.00 45.59 205 ASP A CA 1
ATOM 1617 C C . ASP A 1 205 ? 8.189 -54.687 23.118 1.00 45.59 205 ASP A C 1
ATOM 1619 O O . ASP A 1 205 ? 8.741 -55.575 22.461 1.00 45.59 205 ASP A O 1
ATOM 1623 N N . ASP A 1 206 ? 8.040 -54.765 24.443 1.00 50.34 206 ASP A N 1
ATOM 1624 C CA . ASP A 1 206 ? 7.996 -56.024 25.185 1.00 50.34 206 ASP A CA 1
ATOM 1625 C C . ASP A 1 206 ? 6.798 -56.847 24.672 1.00 50.34 206 ASP A C 1
ATOM 1627 O O . ASP A 1 206 ? 5.656 -56.675 25.106 1.00 50.34 206 ASP A O 1
ATOM 1631 N N . ILE A 1 207 ? 7.047 -57.760 23.730 1.00 49.75 207 ILE A N 1
ATOM 1632 C CA . ILE A 1 207 ? 6.079 -58.782 23.312 1.00 49.75 207 ILE A CA 1
ATOM 1633 C C . ILE A 1 207 ? 6.379 -60.071 24.092 1.00 49.75 207 ILE A C 1
ATOM 1635 O O . ILE A 1 207 ? 7.403 -60.706 23.825 1.00 49.75 207 ILE A O 1
ATOM 1639 N N . PRO A 1 208 ? 5.509 -60.519 25.017 1.00 56.47 208 PRO A N 1
ATOM 1640 C CA . PRO A 1 208 ? 5.633 -61.845 25.602 1.00 56.47 208 PRO A CA 1
ATOM 1641 C C . PRO A 1 208 ? 5.066 -62.896 24.633 1.00 56.47 208 PRO A C 1
ATOM 1643 O O . PRO A 1 208 ? 3.910 -62.799 24.213 1.00 56.47 208 PRO A O 1
ATOM 1646 N N . PHE A 1 209 ? 5.870 -63.912 24.313 1.00 52.00 209 PHE A N 1
ATOM 1647 C CA . PHE A 1 209 ? 5.404 -65.211 23.812 1.00 52.00 209 PHE A CA 1
ATOM 1648 C C . PHE A 1 209 ? 5.584 -66.270 24.897 1.00 52.00 209 PHE A C 1
ATOM 1650 O O . PHE A 1 209 ? 6.650 -66.256 25.556 1.00 52.00 209 PHE A O 1
#

Nearest PDB structures (foldseek):
  7lis-assembly1_A  TM=4.962E-01  e=4.560E-01  Thermotoga maritima MSB8
  2vrt-assembly2_B  TM=4.437E-01  e=5.141E+00  Escherichia coli

Mean predicted aligned error: 18.73 Å

pLDDT: mean 70.7, std 17.31, range [34.03, 90.69]

Secondary structure (DSSP, 8-state):
-----------HHHHHHHHHHHHHTTS-HHHHHHHHHHHHHHHHHHHSSSPPPHHHHHHHHHHHHHHHHHHHHHHHS---S-HHHHHHHHHHTS--S-HHHHHHHHTTHHHHHSS---PPPPHHHHHHHHHHHHHHHHHHHSS--SEEEEEHHHHHHHHHTTTTSSS--TTTTPEEEEES--TTS-SEEE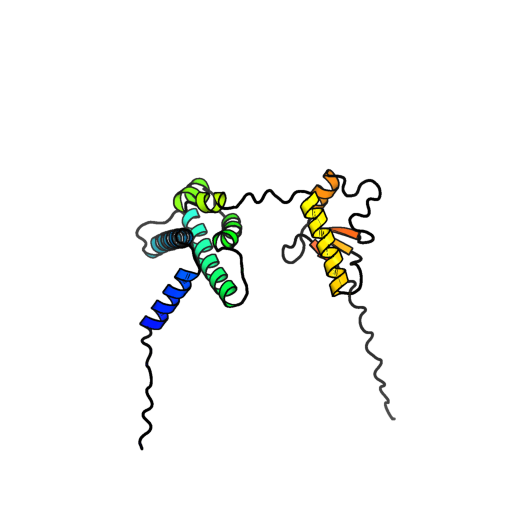E------------------